Protein AF-A0A0C3BI08-F1 (afdb_monomer)

Organism: Piloderma croceum (strain F 1598) (NCBI:txid765440)

Secondary structure (DSSP, 8-state):
-----------------PPPPPS--HHHHHHHHHTHHHHHHHHHTT-HHHHHHHHHHHHHHHS-TTS-TTSPPPHHHHHTT------TTSS-HHHHHHHHHHHHHHHHHHHHHHHTTHHHHS--S-TTHHHHHHHH--SSSSPPPPPHHHHHHH-HHHHHHHHHHHHHHHHHHT--TTTHHHHHHHHHHHHHHHS-HHHHHHHHHHHHHHHHHHHHHHHHHHS-PPP-SHHHHHHHHHTHHHHHHHHHHHHHHHHS----EE-----SSTTPPPPEE-

pLDDT: mean 76.49, std 15.48, range [31.14, 93.25]

Radius of gyration: 32.69 Å; Cα contacts (8 Å, |Δi|>4): 158; chains: 1; bounding box: 72×68×77 Å

Mean predicted aligned error: 18.41 Å

Structure (mmCIF, N/CA/C/O backbone):
data_AF-A0A0C3BI08-F1
#
_entry.id   AF-A0A0C3BI08-F1
#
loop_
_atom_site.group_PDB
_atom_site.id
_atom_site.type_symbol
_atom_site.label_atom_id
_atom_site.label_alt_id
_atom_site.label_comp_id
_atom_site.label_asym_id
_atom_site.label_entity_id
_atom_site.label_seq_id
_atom_site.pdbx_PDB_ins_code
_atom_site.Cartn_x
_atom_site.Cartn_y
_atom_site.Cartn_z
_atom_site.occupancy
_atom_site.B_iso_or_equiv
_atom_site.auth_seq_id
_atom_site.auth_comp_id
_atom_site.auth_asym_id
_atom_site.auth_atom_id
_atom_site.pdbx_PDB_model_num
ATOM 1 N N . MET A 1 1 ? -22.922 11.965 -3.230 1.00 35.66 1 MET A N 1
ATOM 2 C CA . MET A 1 1 ? -23.709 11.789 -4.469 1.00 35.66 1 MET A CA 1
ATOM 3 C C . MET A 1 1 ? -22.848 12.179 -5.663 1.00 35.66 1 MET A C 1
ATOM 5 O O . MET A 1 1 ? -22.555 13.354 -5.835 1.00 35.66 1 MET A O 1
ATOM 9 N N . ALA A 1 2 ? -22.360 11.200 -6.425 1.00 34.47 2 ALA A N 1
ATOM 10 C CA . ALA A 1 2 ? -21.495 11.430 -7.581 1.00 34.47 2 ALA A CA 1
ATOM 11 C C . ALA A 1 2 ? -22.346 11.472 -8.859 1.00 34.47 2 ALA A C 1
ATOM 13 O O . ALA A 1 2 ? -23.043 10.507 -9.171 1.00 34.47 2 ALA A O 1
ATOM 14 N N . LYS A 1 3 ? -22.303 12.592 -9.592 1.00 32.75 3 LYS A N 1
ATOM 15 C CA . LYS A 1 3 ? -22.974 12.745 -10.891 1.00 32.75 3 LYS A CA 1
ATOM 16 C C . LYS A 1 3 ? -22.292 11.846 -11.925 1.00 32.75 3 LYS A C 1
ATOM 18 O O . LYS A 1 3 ? -21.269 12.202 -12.504 1.00 32.75 3 LYS A O 1
ATOM 23 N N . LYS A 1 4 ? -22.879 10.674 -12.158 1.00 31.14 4 LYS A N 1
ATOM 24 C CA . LYS A 1 4 ? -22.556 9.781 -13.273 1.00 31.14 4 LYS A CA 1
ATOM 25 C C . LYS A 1 4 ? -23.079 10.440 -14.555 1.00 31.14 4 LYS A C 1
ATOM 27 O O . LYS A 1 4 ? -24.282 10.448 -14.794 1.00 31.14 4 LYS A O 1
ATOM 32 N N . LYS A 1 5 ? -22.197 11.044 -15.358 1.00 34.28 5 LYS A N 1
ATOM 33 C CA . LYS A 1 5 ? -22.549 11.489 -16.716 1.00 34.28 5 LYS A CA 1
ATOM 34 C C . LYS A 1 5 ? -22.817 10.241 -17.560 1.00 34.28 5 LYS A C 1
ATOM 36 O O . LYS A 1 5 ? -21.886 9.536 -17.938 1.00 34.28 5 LYS A O 1
ATOM 41 N N . MET A 1 6 ? -24.094 9.956 -17.799 1.00 33.94 6 MET A N 1
ATOM 42 C CA . MET A 1 6 ? -24.533 9.017 -18.826 1.00 33.94 6 MET A CA 1
ATOM 43 C C . MET A 1 6 ? -24.112 9.571 -20.188 1.00 33.94 6 MET A C 1
ATOM 45 O O . MET A 1 6 ? -24.516 10.668 -20.568 1.00 33.94 6 MET A O 1
ATOM 49 N N . ALA A 1 7 ? -23.268 8.831 -20.901 1.00 33.44 7 ALA A N 1
ATOM 50 C CA . ALA A 1 7 ? -23.013 9.085 -22.308 1.00 33.44 7 ALA A CA 1
ATOM 51 C C . ALA A 1 7 ? -24.234 8.595 -23.095 1.00 33.44 7 ALA A C 1
ATOM 53 O O . ALA A 1 7 ? -24.500 7.395 -23.148 1.00 33.44 7 ALA A O 1
ATOM 54 N N . GLN A 1 8 ? -24.993 9.535 -23.656 1.00 35.69 8 GLN A N 1
ATOM 55 C CA . GLN A 1 8 ? -26.008 9.245 -24.661 1.00 35.69 8 GLN A CA 1
ATOM 56 C C . GLN A 1 8 ? -25.317 8.699 -25.913 1.00 35.69 8 GLN A C 1
ATOM 58 O O . GLN A 1 8 ? -24.425 9.334 -26.476 1.00 35.69 8 GLN A O 1
ATOM 63 N N . ALA A 1 9 ? -25.729 7.503 -26.325 1.00 40.88 9 ALA A N 1
ATOM 64 C CA . ALA A 1 9 ? -25.399 6.938 -27.619 1.00 40.88 9 ALA A CA 1
ATOM 65 C C . ALA A 1 9 ? -26.220 7.675 -28.686 1.00 40.88 9 ALA A C 1
ATOM 67 O O . ALA A 1 9 ? -27.399 7.392 -28.870 1.00 40.88 9 ALA A O 1
ATOM 68 N N . ALA A 1 10 ? -25.598 8.642 -29.357 1.00 35.09 10 ALA A N 1
ATOM 69 C CA . ALA A 1 10 ? -26.116 9.195 -30.598 1.00 35.09 10 ALA A CA 1
ATOM 70 C C . ALA A 1 10 ? -25.492 8.408 -31.754 1.00 35.09 10 ALA A C 1
ATOM 72 O O . ALA A 1 10 ? -24.285 8.483 -31.994 1.00 35.09 10 ALA A O 1
ATOM 73 N N . GLY A 1 11 ? -26.318 7.601 -32.418 1.00 44.03 11 GLY A N 1
ATOM 74 C CA . GLY A 1 11 ? -26.020 7.111 -33.752 1.00 44.03 11 GLY A CA 1
ATOM 75 C C . GLY A 1 11 ? -26.153 8.271 -34.723 1.00 44.03 11 GLY A C 1
ATOM 76 O O . GLY A 1 11 ? -27.248 8.785 -34.908 1.00 44.03 11 GLY A O 1
ATOM 77 N N . ASP A 1 12 ? -25.037 8.682 -35.307 1.00 39.16 12 ASP A N 1
ATOM 78 C CA . ASP A 1 12 ? -25.034 9.401 -36.571 1.00 39.16 12 ASP A CA 1
ATOM 79 C C . ASP A 1 12 ? -23.673 9.191 -37.240 1.00 39.16 12 ASP A C 1
ATOM 81 O O . ASP A 1 12 ? -22.647 9.140 -36.554 1.00 39.16 12 ASP A O 1
ATOM 85 N N . GLY A 1 13 ? -23.671 9.002 -38.559 1.00 51.50 13 GLY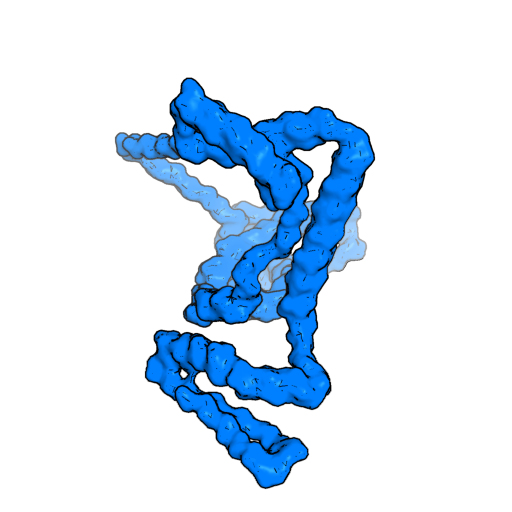 A N 1
ATOM 86 C CA . GLY A 1 13 ? -22.555 8.542 -39.398 1.00 51.50 13 GLY A CA 1
ATOM 87 C C . GLY A 1 13 ? -21.374 9.510 -39.528 1.00 51.50 13 GLY A C 1
ATOM 88 O O . GLY A 1 13 ? -20.824 9.679 -40.612 1.00 51.50 13 GLY A O 1
ATOM 89 N N . THR A 1 14 ? -20.956 10.144 -38.437 1.00 38.16 14 THR A N 1
ATOM 90 C CA . THR A 1 14 ? -19.745 10.959 -38.381 1.00 38.16 14 THR A CA 1
ATOM 91 C C . THR A 1 14 ? -18.537 10.063 -38.088 1.00 38.16 14 THR A C 1
ATOM 93 O O . THR A 1 14 ? -18.587 9.238 -37.167 1.00 38.16 14 THR A O 1
ATOM 96 N N . PRO A 1 15 ? -17.430 10.170 -38.851 1.00 44.75 15 PRO A N 1
ATOM 97 C CA . PRO A 1 15 ? -16.234 9.395 -38.562 1.00 44.75 15 PRO A CA 1
ATOM 98 C C . PRO A 1 15 ? -15.769 9.728 -37.143 1.00 44.75 15 PRO A C 1
ATOM 100 O O . PRO A 1 15 ? -15.528 10.892 -36.810 1.00 44.75 15 PRO A O 1
ATOM 103 N N . LYS A 1 16 ? -15.676 8.693 -36.295 1.00 47.94 16 LYS A N 1
ATOM 104 C CA . LYS A 1 16 ? -15.118 8.789 -34.941 1.00 47.94 16 LYS A CA 1
ATOM 105 C C . LYS A 1 16 ? -13.841 9.619 -35.019 1.00 47.94 16 LYS A C 1
ATOM 107 O O . LYS A 1 16 ? -12.936 9.260 -35.772 1.00 47.94 16 LYS A O 1
ATOM 112 N N . ARG A 1 17 ? -13.775 10.713 -34.246 1.00 48.12 17 ARG A N 1
ATOM 113 C CA . ARG A 1 17 ? -12.551 11.515 -34.110 1.00 48.12 17 ARG A CA 1
ATOM 114 C C . ARG A 1 17 ? -11.379 10.547 -33.916 1.00 48.12 17 ARG A C 1
ATOM 116 O O . ARG A 1 17 ? -11.472 9.716 -33.005 1.00 48.12 17 ARG A O 1
ATOM 123 N N . PRO A 1 18 ? -10.331 10.601 -34.759 1.00 45.38 18 PRO A N 1
ATOM 124 C CA . PRO A 1 18 ? -9.171 9.748 -34.579 1.00 45.38 18 PRO A CA 1
ATOM 125 C C . PRO A 1 18 ? -8.693 9.908 -33.140 1.00 45.38 18 PRO A C 1
ATOM 127 O O . PRO A 1 18 ? -8.614 11.032 -32.636 1.00 45.38 18 PRO A O 1
ATOM 130 N N . GLY A 1 19 ? -8.441 8.788 -32.461 1.00 46.50 19 GLY A N 1
ATOM 131 C CA . GLY A 1 19 ? -7.841 8.828 -31.133 1.00 46.50 19 GLY A CA 1
ATOM 132 C C . GLY A 1 19 ? -6.563 9.681 -31.149 1.00 46.50 19 GLY A C 1
ATOM 133 O O . GLY A 1 19 ? -5.983 9.884 -32.221 1.00 46.50 19 GLY A O 1
ATOM 134 N N . PRO A 1 20 ? -6.122 10.199 -29.991 1.00 52.47 20 PRO A N 1
ATOM 135 C CA . PRO A 1 20 ? -4.930 11.033 -29.929 1.00 52.47 20 PRO A CA 1
ATOM 136 C C . PRO A 1 20 ? -3.771 10.329 -30.640 1.00 52.47 20 PRO A C 1
ATOM 138 O O . PRO A 1 20 ? -3.434 9.191 -30.299 1.00 52.47 20 PRO A O 1
ATOM 141 N N . ARG A 1 21 ? -3.200 10.985 -31.658 1.00 59.94 21 ARG A N 1
ATOM 142 C CA . ARG A 1 21 ? -1.998 10.493 -32.338 1.00 59.94 21 ARG A CA 1
ATOM 143 C C . ARG A 1 21 ? -0.899 10.383 -31.280 1.00 59.94 21 ARG A C 1
ATOM 145 O O . ARG A 1 21 ? -0.721 11.297 -30.478 1.00 59.94 21 ARG A O 1
ATOM 152 N N . GLY A 1 22 ? -0.247 9.225 -31.197 1.00 67.69 22 GLY A N 1
ATOM 153 C CA . GLY A 1 22 ? 0.820 9.013 -30.220 1.00 67.69 22 GLY A CA 1
ATOM 154 C C . GLY A 1 22 ? 1.990 9.956 -30.494 1.00 67.69 22 GLY A C 1
ATOM 155 O O . GLY A 1 22 ? 2.233 10.307 -31.631 1.00 67.69 22 GLY A O 1
ATOM 156 N N . ASN A 1 23 ? 2.753 10.353 -29.477 1.00 77.19 23 ASN A N 1
ATOM 157 C CA . ASN A 1 23 ? 3.855 11.313 -29.667 1.00 77.19 23 ASN A CA 1
ATOM 158 C C . ASN A 1 23 ? 5.047 10.766 -30.484 1.00 77.19 23 ASN A C 1
ATOM 160 O O . ASN A 1 23 ? 5.964 11.515 -30.802 1.00 77.19 23 ASN A O 1
ATOM 164 N N . PHE A 1 24 ? 5.077 9.461 -30.767 1.00 83.50 24 PHE A N 1
ATOM 165 C CA . PHE A 1 24 ? 6.180 8.789 -31.452 1.00 83.50 24 PHE A CA 1
ATOM 166 C C . PHE A 1 24 ? 5.650 8.006 -32.650 1.00 83.50 24 PHE A C 1
ATOM 168 O O . PHE A 1 24 ? 4.710 7.220 -32.511 1.00 83.50 24 PHE A O 1
ATOM 175 N N . HIS A 1 25 ? 6.301 8.189 -33.796 1.00 81.56 25 HIS A N 1
ATOM 176 C CA . HIS A 1 25 ? 5.962 7.569 -35.076 1.00 81.56 25 HIS A CA 1
ATOM 177 C C . HIS A 1 25 ? 7.230 7.036 -35.764 1.00 81.56 25 HIS A C 1
ATOM 179 O O . HIS A 1 25 ? 8.349 7.341 -35.337 1.00 81.56 25 HIS A O 1
ATOM 185 N N . GLY A 1 26 ? 7.056 6.232 -36.817 1.00 84.75 26 GLY A N 1
ATOM 186 C CA . GLY A 1 26 ? 8.144 5.785 -37.692 1.00 84.75 26 GLY A CA 1
ATOM 187 C C . GLY A 1 26 ? 9.295 5.093 -36.952 1.00 84.75 26 GLY A C 1
ATOM 188 O O . GLY A 1 26 ? 9.079 4.232 -36.096 1.00 84.75 26 GLY A O 1
ATOM 189 N N . LEU A 1 27 ? 10.530 5.486 -37.276 1.00 84.56 27 LEU A N 1
ATOM 190 C CA . LEU A 1 27 ? 11.754 4.919 -36.695 1.00 84.56 27 LEU A CA 1
ATOM 191 C C . LEU A 1 27 ? 11.842 5.114 -35.176 1.00 84.56 27 LEU A C 1
ATOM 193 O O . LEU A 1 27 ? 12.214 4.186 -34.459 1.00 84.56 27 LEU A O 1
ATOM 197 N N . ARG A 1 28 ? 11.396 6.266 -34.653 1.00 85.44 28 ARG A N 1
ATOM 198 C CA . ARG A 1 28 ? 11.374 6.514 -33.201 1.00 85.44 28 ARG A CA 1
ATOM 199 C C . ARG A 1 28 ? 10.517 5.483 -32.476 1.00 85.44 28 ARG A C 1
ATOM 201 O O . ARG A 1 28 ? 10.919 4.964 -31.440 1.00 85.44 28 ARG A O 1
ATOM 208 N N . LEU A 1 29 ? 9.349 5.161 -33.034 1.00 87.00 29 LEU A N 1
ATOM 209 C CA . LEU A 1 29 ? 8.464 4.150 -32.462 1.00 87.00 29 LEU A CA 1
ATOM 210 C C . LEU A 1 29 ? 9.097 2.753 -32.517 1.00 87.00 29 LEU A C 1
ATOM 212 O O . LEU A 1 29 ? 9.094 2.062 -31.501 1.00 87.00 29 LEU A O 1
ATOM 216 N N . LYS A 1 30 ? 9.706 2.377 -33.651 1.00 86.06 30 LYS A N 1
ATOM 217 C CA . LYS A 1 30 ? 10.402 1.086 -33.800 1.00 86.06 30 LYS A CA 1
ATOM 218 C C . LYS A 1 30 ? 11.533 0.907 -32.779 1.00 86.06 30 LYS A C 1
ATOM 220 O O . LYS A 1 30 ? 11.681 -0.178 -32.221 1.00 86.06 30 LYS A O 1
ATOM 225 N N . PHE A 1 31 ? 12.298 1.963 -32.483 1.00 88.50 31 PHE A N 1
ATOM 226 C CA . PHE A 1 31 ? 13.316 1.927 -31.424 1.00 88.50 31 PHE A CA 1
ATOM 227 C C . PHE A 1 31 ? 12.705 1.696 -30.041 1.00 88.50 31 PHE A C 1
ATOM 229 O O . PHE A 1 31 ? 13.178 0.854 -29.282 1.00 88.50 31 PHE A O 1
ATOM 236 N N . LEU A 1 32 ? 11.637 2.421 -29.704 1.00 89.38 32 LEU A N 1
ATOM 237 C CA . LEU A 1 32 ? 10.987 2.255 -28.405 1.00 89.38 32 LEU A CA 1
ATOM 238 C C . LEU A 1 32 ? 10.394 0.846 -28.245 1.00 89.38 32 LEU A C 1
ATOM 240 O O . LEU A 1 32 ? 10.490 0.255 -27.169 1.00 89.38 32 LEU A O 1
ATOM 244 N N . GLU A 1 33 ? 9.826 0.283 -29.314 1.00 87.62 33 GLU A N 1
ATOM 245 C CA . GLU A 1 33 ? 9.289 -1.080 -29.333 1.00 87.62 33 GLU A CA 1
ATOM 246 C C . GLU A 1 33 ? 10.375 -2.148 -29.176 1.00 87.62 33 GLU A C 1
ATOM 248 O O . GLU A 1 33 ? 10.194 -3.073 -28.382 1.00 87.62 33 GLU A O 1
ATOM 253 N N . SER A 1 34 ? 11.531 -1.998 -29.831 1.00 88.25 34 SER A N 1
ATOM 254 C CA . SER A 1 34 ? 12.641 -2.957 -29.705 1.00 88.25 34 SER A CA 1
ATOM 255 C C . SER A 1 34 ? 13.232 -3.015 -28.291 1.00 88.25 34 SER A C 1
ATOM 257 O O . SER A 1 34 ? 13.798 -4.030 -27.887 1.00 88.25 34 SER A O 1
ATOM 259 N N . LYS A 1 35 ? 13.056 -1.951 -27.501 1.00 90.56 35 LYS A N 1
ATOM 260 C CA . LYS A 1 35 ? 13.549 -1.836 -26.121 1.00 90.56 35 LYS A CA 1
ATOM 261 C C . LYS A 1 35 ? 12.500 -2.221 -25.069 1.00 90.56 35 LYS A C 1
ATOM 263 O O . LYS A 1 35 ? 12.784 -2.176 -23.873 1.00 90.56 35 LYS A O 1
ATOM 268 N N . LEU A 1 36 ? 11.301 -2.649 -25.479 1.00 87.56 36 LEU A N 1
ATOM 269 C CA . LEU A 1 36 ? 10.270 -3.144 -24.557 1.00 87.56 36 LEU A CA 1
ATOM 270 C C . LEU A 1 36 ? 10.691 -4.384 -23.746 1.00 87.56 36 LEU A C 1
ATOM 272 O O . LEU A 1 36 ? 10.424 -4.383 -22.543 1.00 87.56 36 LEU A O 1
ATOM 276 N N . PRO A 1 37 ? 11.349 -5.414 -24.319 1.00 86.19 37 PRO A N 1
ATOM 277 C CA . PRO A 1 37 ? 11.749 -6.595 -23.550 1.00 86.19 37 PRO A CA 1
ATOM 278 C C . PRO A 1 37 ? 12.682 -6.237 -22.388 1.00 86.19 37 PRO A C 1
ATOM 280 O O . PRO A 1 37 ? 12.411 -6.572 -21.236 1.00 86.19 37 PRO A O 1
ATOM 283 N N . THR A 1 38 ? 13.713 -5.431 -22.663 1.00 88.38 38 THR A N 1
ATOM 284 C CA . THR A 1 38 ? 14.671 -5.001 -21.637 1.00 88.38 38 THR A CA 1
ATOM 285 C C . THR A 1 38 ? 14.011 -4.120 -20.577 1.00 88.38 38 THR A C 1
ATOM 287 O O . THR A 1 38 ? 14.345 -4.224 -19.396 1.00 88.38 38 THR A O 1
ATOM 290 N N . PHE A 1 39 ? 13.024 -3.298 -20.951 1.00 87.44 39 PHE A N 1
ATOM 291 C CA . PHE A 1 39 ? 12.212 -2.559 -19.987 1.00 87.44 39 PHE A CA 1
ATOM 292 C C . PHE A 1 39 ? 11.457 -3.495 -19.032 1.00 87.44 39 PHE A C 1
ATOM 294 O O . PHE A 1 39 ? 11.508 -3.285 -17.817 1.00 87.44 39 PHE A O 1
ATOM 301 N N . PHE A 1 40 ? 10.786 -4.534 -19.540 1.00 85.69 40 PHE A N 1
ATOM 302 C CA . PHE A 1 40 ? 10.037 -5.477 -18.700 1.00 85.69 40 PHE A CA 1
ATOM 303 C C . PHE A 1 40 ? 10.939 -6.259 -17.739 1.00 85.69 40 PHE A C 1
ATOM 305 O O . PHE A 1 40 ? 10.577 -6.417 -16.567 1.00 85.69 40 PHE A O 1
ATOM 312 N N . ASP A 1 41 ? 12.145 -6.634 -18.164 1.00 84.94 41 ASP A N 1
ATOM 313 C CA . ASP A 1 41 ? 13.138 -7.264 -17.287 1.00 84.94 41 ASP A CA 1
ATOM 314 C C . ASP A 1 41 ? 13.536 -6.336 -16.131 1.00 84.94 41 ASP A C 1
ATOM 316 O O . ASP A 1 41 ? 13.560 -6.731 -14.961 1.00 84.94 41 ASP A O 1
ATOM 320 N N . LYS A 1 42 ? 13.795 -5.052 -16.424 1.00 86.88 42 LYS A N 1
ATOM 321 C CA . LYS A 1 42 ? 14.163 -4.063 -15.395 1.00 86.88 42 LYS A CA 1
ATOM 322 C C . LYS A 1 42 ? 12.996 -3.697 -14.483 1.00 86.88 42 LYS A C 1
ATOM 324 O O . LYS A 1 42 ? 13.228 -3.411 -13.305 1.00 86.88 42 LYS A O 1
ATOM 329 N N . VAL A 1 43 ? 11.762 -3.719 -14.989 1.00 85.69 43 VAL A N 1
ATOM 330 C CA . VAL A 1 43 ? 10.546 -3.578 -14.175 1.00 85.69 43 VAL A CA 1
ATOM 331 C C . VAL A 1 43 ? 10.432 -4.737 -13.190 1.00 85.69 43 VAL A C 1
ATOM 333 O O . VAL A 1 43 ? 10.237 -4.488 -11.998 1.00 85.69 43 VAL A O 1
ATOM 336 N N . SER A 1 44 ? 10.602 -5.970 -13.666 1.00 78.88 44 SER A N 1
ATOM 337 C CA . SER A 1 44 ? 10.544 -7.180 -12.838 1.00 78.88 44 SER A CA 1
ATOM 338 C C . SER A 1 44 ? 11.629 -7.167 -11.758 1.00 78.88 44 SER A C 1
ATOM 340 O O . SER A 1 44 ? 11.350 -7.433 -10.592 1.00 78.88 44 SER A O 1
ATOM 342 N N . ALA A 1 45 ? 12.838 -6.717 -12.104 1.00 82.00 45 ALA A N 1
ATOM 343 C CA . ALA A 1 45 ? 13.953 -6.565 -11.171 1.00 82.00 45 ALA A CA 1
ATOM 344 C C . ALA A 1 45 ? 13.881 -5.315 -10.265 1.00 82.00 45 ALA A C 1
ATOM 346 O O . ALA A 1 45 ? 14.813 -5.076 -9.500 1.00 82.00 45 ALA A O 1
ATOM 347 N N . ARG A 1 46 ? 12.834 -4.477 -10.365 1.00 83.00 46 ARG A N 1
ATOM 348 C CA . ARG A 1 46 ? 12.701 -3.179 -9.660 1.00 83.00 46 ARG A CA 1
ATOM 349 C C . ARG A 1 46 ? 13.896 -2.222 -9.857 1.00 83.00 46 ARG A C 1
ATOM 351 O O . ARG A 1 46 ? 14.162 -1.357 -9.027 1.00 83.00 46 ARG A O 1
ATOM 358 N N . LYS A 1 47 ? 14.596 -2.328 -10.991 1.00 88.88 47 LYS A N 1
ATOM 359 C CA . LYS A 1 47 ? 15.828 -1.581 -11.325 1.00 88.88 47 LYS A CA 1
ATOM 360 C C . LYS A 1 47 ? 15.629 -0.564 -12.455 1.00 88.88 47 LYS A C 1
ATOM 362 O O . LYS A 1 47 ? 16.574 -0.200 -13.146 1.00 88.88 47 LYS A O 1
ATOM 367 N N . THR A 1 48 ? 14.406 -0.067 -12.645 1.00 87.00 48 THR A N 1
ATOM 368 C CA . THR A 1 48 ? 14.088 0.890 -13.722 1.00 87.00 48 THR A CA 1
ATOM 369 C C . THR A 1 48 ? 14.820 2.227 -13.590 1.00 87.00 48 THR A C 1
ATOM 371 O O . THR A 1 48 ? 15.064 2.873 -14.598 1.00 87.00 48 THR A O 1
ATOM 374 N N . HIS A 1 49 ? 15.181 2.654 -12.373 1.00 87.81 49 HIS A N 1
ATOM 375 C CA . HIS A 1 49 ? 15.857 3.939 -12.148 1.00 87.81 49 HIS A CA 1
ATOM 376 C C . HIS A 1 49 ? 17.225 4.020 -12.846 1.00 87.81 49 HIS A C 1
ATOM 378 O O . HIS A 1 49 ? 17.494 5.018 -13.502 1.00 87.81 49 HIS A O 1
ATOM 384 N N . ASN A 1 50 ? 18.020 2.945 -12.802 1.00 88.81 50 ASN A N 1
ATOM 385 C CA . ASN A 1 50 ? 19.323 2.861 -13.478 1.00 88.81 50 ASN A CA 1
ATOM 386 C C . ASN A 1 50 ? 19.210 2.666 -14.991 1.00 88.81 50 ASN A C 1
ATOM 388 O O . ASN A 1 50 ? 20.177 2.861 -15.717 1.00 88.81 50 ASN A O 1
ATOM 392 N N . TRP A 1 51 ? 18.039 2.257 -15.474 1.00 91.25 51 TRP A N 1
ATOM 393 C CA . TRP A 1 51 ? 17.818 1.999 -16.891 1.00 91.25 51 TRP A CA 1
ATOM 394 C C . TRP A 1 51 ? 17.467 3.271 -17.670 1.00 91.25 51 TRP A C 1
ATOM 396 O O . TRP A 1 51 ? 17.866 3.399 -18.824 1.00 91.25 51 TRP A O 1
ATOM 406 N N . TRP A 1 52 ? 16.782 4.237 -17.040 1.00 91.06 52 TRP A N 1
ATOM 407 C CA . TRP A 1 52 ? 16.379 5.483 -17.706 1.00 91.06 52 TRP A CA 1
ATOM 408 C C . TRP A 1 52 ? 17.546 6.279 -18.313 1.00 91.06 52 TRP A C 1
ATOM 410 O O . TRP A 1 52 ? 17.415 6.692 -19.462 1.00 91.06 52 TRP A O 1
ATOM 420 N N . PRO A 1 53 ? 18.687 6.482 -17.624 1.00 89.94 53 PRO A N 1
ATOM 421 C CA . PRO A 1 53 ? 19.825 7.178 -18.224 1.00 89.94 53 PRO A CA 1
ATOM 422 C C . PRO A 1 53 ? 20.379 6.454 -19.458 1.00 89.94 53 PRO A C 1
ATOM 424 O O . PRO A 1 53 ? 20.683 7.103 -20.454 1.00 89.94 53 PRO A O 1
ATOM 427 N N . VAL A 1 54 ? 20.439 5.117 -19.421 1.00 89.62 54 VAL A N 1
ATOM 428 C CA . VAL A 1 54 ? 20.965 4.288 -20.518 1.00 89.62 54 VAL A CA 1
ATOM 429 C C . VAL A 1 54 ? 20.087 4.404 -21.761 1.00 89.62 54 VAL A C 1
ATOM 431 O O . VAL A 1 54 ? 20.590 4.688 -22.842 1.00 89.62 54 VAL A O 1
ATOM 434 N N . ILE A 1 55 ? 18.767 4.252 -21.614 1.00 91.44 55 ILE A N 1
ATOM 435 C CA . ILE A 1 55 ? 17.859 4.338 -22.765 1.00 91.44 55 ILE A CA 1
ATOM 436 C C . ILE A 1 55 ? 17.786 5.755 -23.341 1.00 91.44 55 ILE A C 1
ATOM 438 O O . ILE A 1 55 ? 17.662 5.902 -24.552 1.00 91.44 55 ILE A O 1
ATOM 442 N N . HIS A 1 56 ? 17.888 6.802 -22.512 1.00 89.62 56 HIS A N 1
ATOM 443 C CA . HIS A 1 56 ? 17.959 8.172 -23.022 1.00 89.62 56 HIS A CA 1
ATOM 444 C C . HIS A 1 56 ? 19.250 8.399 -23.814 1.00 89.62 56 HIS A C 1
ATOM 446 O O . HIS A 1 56 ? 19.186 8.967 -24.898 1.00 89.62 56 HIS A O 1
ATOM 452 N N . ALA A 1 57 ? 20.398 7.921 -23.325 1.00 87.06 57 ALA A N 1
ATOM 453 C CA . ALA A 1 57 ? 21.660 8.022 -24.057 1.00 87.06 57 ALA A CA 1
ATOM 454 C C . ALA A 1 57 ? 21.592 7.297 -25.414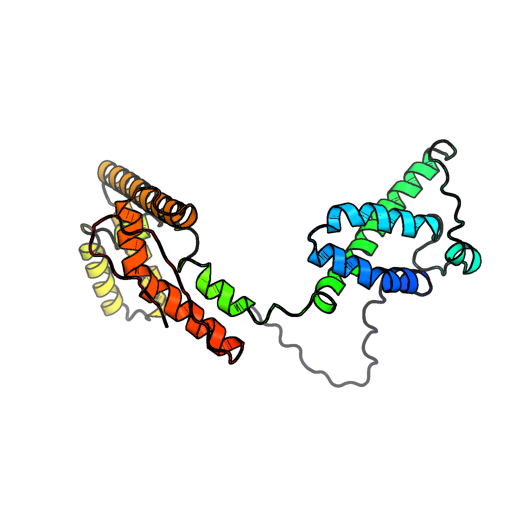 1.00 87.06 57 ALA A C 1
ATOM 456 O O . ALA A 1 57 ? 21.933 7.884 -26.436 1.00 87.06 57 ALA A O 1
ATOM 457 N N . GLU A 1 58 ? 21.067 6.067 -25.445 1.00 87.12 58 GLU A N 1
ATOM 458 C CA . GLU A 1 58 ? 20.871 5.311 -26.692 1.00 87.12 58 GLU A CA 1
ATOM 459 C C . GLU A 1 58 ? 19.847 5.952 -27.642 1.00 87.12 58 GLU A C 1
ATOM 461 O O . GLU A 1 58 ? 19.951 5.815 -28.860 1.00 87.12 58 GLU A O 1
ATOM 466 N N . TYR A 1 59 ? 18.827 6.621 -27.101 1.00 87.56 59 TYR A N 1
ATOM 467 C CA . TYR A 1 59 ? 17.836 7.339 -27.898 1.00 87.56 59 TYR A CA 1
ATOM 468 C C . TYR A 1 59 ? 18.474 8.550 -28.589 1.00 87.56 59 TYR A C 1
ATOM 470 O O . TYR A 1 59 ? 18.297 8.741 -29.791 1.00 87.56 59 TYR A O 1
ATOM 478 N N . TRP A 1 60 ? 19.250 9.344 -27.846 1.00 87.25 60 TRP A N 1
ATOM 479 C CA . TRP A 1 60 ? 19.889 10.558 -28.361 1.00 87.25 60 TRP A CA 1
ATOM 480 C C . TRP A 1 60 ? 21.129 10.290 -29.226 1.00 87.25 60 TRP A C 1
ATOM 482 O O . TRP A 1 60 ? 21.481 11.152 -30.022 1.00 87.25 60 TRP A O 1
ATOM 492 N N . SER A 1 61 ? 21.751 9.106 -29.151 1.00 83.44 61 SER A N 1
ATOM 493 C CA . SER A 1 61 ? 22.813 8.712 -30.095 1.00 83.44 61 SER A CA 1
ATOM 494 C C . SER A 1 61 ? 22.285 8.346 -31.489 1.00 83.44 61 SER A C 1
ATOM 496 O O . SER A 1 61 ? 23.029 8.352 -32.464 1.00 83.44 61 SER A O 1
ATOM 498 N N . ARG A 1 62 ? 20.990 8.029 -31.603 1.00 81.75 62 ARG A N 1
ATOM 499 C CA . ARG A 1 62 ? 20.331 7.667 -32.873 1.00 81.75 62 ARG A CA 1
ATOM 500 C C . ARG A 1 62 ? 19.463 8.780 -33.443 1.00 81.75 62 ARG A C 1
ATOM 502 O O . ARG A 1 62 ? 19.121 8.757 -34.620 1.00 81.75 62 ARG A O 1
ATOM 509 N N . ILE A 1 63 ? 19.033 9.716 -32.602 1.00 83.12 63 ILE A N 1
ATOM 510 C CA . ILE A 1 63 ? 18.083 10.766 -32.963 1.00 83.12 63 ILE A CA 1
ATOM 511 C C . ILE A 1 63 ? 18.656 12.095 -32.491 1.00 83.12 63 ILE A C 1
ATOM 513 O O . ILE A 1 63 ? 18.773 12.325 -31.291 1.00 83.12 63 ILE A O 1
ATOM 517 N N . SER A 1 64 ? 18.963 12.992 -33.428 1.00 81.19 64 SER A N 1
ATOM 518 C CA . SER A 1 64 ? 19.435 14.332 -33.080 1.00 81.19 64 SER A CA 1
ATOM 519 C C . SER A 1 64 ? 18.351 15.137 -32.362 1.00 81.19 64 SER A C 1
ATOM 521 O O . SER A 1 64 ? 17.184 15.147 -32.761 1.00 81.19 64 SER A O 1
ATOM 523 N N . TRP A 1 65 ? 18.760 15.856 -31.314 1.00 80.81 65 TRP A N 1
ATOM 524 C CA . TRP A 1 65 ? 17.908 16.766 -30.548 1.00 80.81 65 TRP A CA 1
ATOM 525 C C . TRP A 1 65 ? 17.388 17.943 -31.382 1.00 80.81 65 TRP A C 1
ATOM 527 O O . TRP A 1 65 ? 16.368 18.534 -31.032 1.00 80.81 65 TRP A O 1
ATOM 537 N N . ARG A 1 66 ? 18.042 18.244 -32.511 1.00 79.38 66 ARG A N 1
ATOM 538 C CA . ARG A 1 66 ? 17.616 19.282 -33.456 1.00 79.38 66 ARG A CA 1
ATOM 539 C C . ARG A 1 66 ? 16.431 18.845 -34.327 1.00 79.38 66 ARG A C 1
ATOM 541 O O . ARG A 1 66 ? 15.801 19.696 -34.945 1.00 79.38 66 ARG A O 1
ATOM 548 N N . VAL A 1 67 ? 16.101 17.547 -34.376 1.00 80.38 67 VAL A N 1
ATOM 549 C CA . VAL A 1 67 ? 14.994 17.025 -35.197 1.00 80.38 67 VAL A CA 1
ATOM 550 C C . VAL A 1 67 ? 13.691 16.995 -34.383 1.00 80.38 67 VAL A C 1
ATOM 552 O O . VAL A 1 67 ? 13.598 16.230 -33.415 1.00 80.38 67 VAL A O 1
ATOM 555 N N . PRO A 1 68 ? 12.645 17.747 -34.783 1.00 78.94 68 PRO A N 1
ATOM 556 C CA . PRO A 1 68 ? 11.349 17.740 -34.105 1.00 78.94 68 PRO A CA 1
ATOM 557 C C . PRO A 1 68 ? 10.682 16.357 -34.081 1.00 78.94 68 PRO A C 1
ATOM 559 O O . PRO A 1 68 ? 10.892 15.528 -34.971 1.00 78.94 68 PRO A O 1
ATOM 562 N N . LEU A 1 69 ? 9.822 16.115 -33.083 1.00 75.25 69 LEU A N 1
ATOM 563 C CA . LEU A 1 69 ? 9.100 14.841 -32.915 1.00 75.25 69 LEU A CA 1
ATOM 564 C C . LEU A 1 69 ? 8.165 14.500 -34.089 1.00 75.25 69 LEU A C 1
ATOM 566 O O . LEU A 1 69 ? 7.954 13.318 -34.364 1.00 75.25 69 LEU A O 1
ATOM 570 N N . ASP A 1 70 ? 7.647 15.518 -34.779 1.00 72.25 70 ASP A N 1
ATOM 571 C CA . ASP A 1 70 ? 6.709 15.373 -35.899 1.00 72.25 70 ASP A CA 1
ATOM 572 C C . ASP A 1 70 ? 7.398 15.080 -37.241 1.00 72.25 70 ASP A C 1
ATOM 574 O O . ASP A 1 70 ? 6.736 14.676 -38.195 1.00 72.25 70 ASP A O 1
ATOM 578 N N . GLN A 1 71 ? 8.721 15.254 -37.321 1.00 76.25 71 GLN A N 1
ATOM 579 C CA . GLN A 1 71 ? 9.502 15.008 -38.533 1.00 76.25 71 GLN A CA 1
ATOM 580 C C . GLN A 1 71 ? 10.158 13.627 -38.482 1.00 76.25 71 GLN A C 1
ATOM 582 O O . GLN A 1 71 ? 10.686 13.237 -37.440 1.00 76.25 71 GLN A O 1
ATOM 587 N N . GLU A 1 72 ? 10.139 12.878 -39.586 1.00 72.31 72 GLU A N 1
ATOM 588 C CA . GLU A 1 72 ? 10.825 11.584 -39.653 1.00 72.31 72 GLU A CA 1
ATOM 589 C C . GLU A 1 72 ? 12.348 11.738 -39.551 1.00 72.31 72 GLU A C 1
ATOM 591 O O . GLU A 1 72 ? 12.926 12.749 -39.948 1.00 72.31 72 GLU A O 1
ATOM 596 N N . VAL A 1 73 ? 12.984 10.729 -38.959 1.00 75.44 73 VAL A N 1
ATOM 597 C CA . VAL A 1 73 ? 14.438 10.673 -38.788 1.00 75.44 73 VAL A CA 1
ATOM 598 C C . VAL A 1 73 ? 15.034 10.025 -40.031 1.00 75.44 73 VAL A C 1
ATOM 600 O O . VAL A 1 73 ? 14.447 9.087 -40.568 1.00 75.44 73 VAL A O 1
ATOM 603 N N . ASP A 1 74 ? 16.194 10.507 -40.465 1.00 74.62 74 ASP A N 1
ATOM 604 C CA . ASP A 1 74 ? 16.966 9.864 -41.525 1.00 74.62 74 ASP A CA 1
ATOM 605 C C . ASP A 1 74 ? 17.325 8.425 -41.116 1.00 74.62 74 ASP A C 1
ATOM 607 O O . ASP A 1 74 ? 17.884 8.193 -40.040 1.00 74.62 74 ASP A O 1
ATOM 611 N N . SER A 1 75 ? 16.986 7.453 -41.967 1.00 71.38 75 SER A N 1
ATOM 612 C CA . SER A 1 75 ? 17.243 6.034 -41.716 1.00 71.38 75 SER A CA 1
ATOM 613 C C . SER A 1 75 ? 18.728 5.728 -41.559 1.00 71.38 75 SER A C 1
ATOM 615 O O . SER A 1 75 ? 19.090 4.910 -40.720 1.00 71.38 75 SER A O 1
ATOM 617 N N . THR A 1 76 ? 19.586 6.415 -42.315 1.00 69.69 76 THR A N 1
ATOM 618 C CA . THR A 1 76 ? 21.033 6.162 -42.305 1.00 69.69 76 THR A CA 1
ATOM 619 C C . THR A 1 76 ? 21.668 6.575 -40.977 1.00 69.69 76 THR A C 1
ATOM 621 O O . THR A 1 76 ? 22.376 5.790 -40.353 1.00 69.69 76 THR A O 1
ATOM 624 N N . MET A 1 77 ? 21.321 7.758 -40.461 1.00 65.38 77 MET A N 1
ATOM 625 C CA . MET A 1 77 ? 21.802 8.233 -39.155 1.00 65.38 77 MET A CA 1
ATOM 626 C C . MET A 1 77 ? 21.242 7.415 -37.981 1.00 65.38 77 MET A C 1
ATOM 628 O O . MET A 1 77 ? 21.891 7.259 -36.944 1.00 65.38 77 MET A O 1
ATOM 632 N N . PHE A 1 78 ? 20.022 6.898 -38.134 1.00 72.94 78 PHE A N 1
ATOM 633 C CA . PHE A 1 78 ? 19.331 6.138 -37.098 1.00 72.94 78 PHE A CA 1
ATOM 634 C C . PHE A 1 78 ? 19.874 4.709 -36.928 1.00 72.94 78 PHE A C 1
ATOM 636 O O . PHE A 1 78 ? 19.981 4.219 -35.792 1.00 72.94 78 PHE A O 1
ATOM 643 N N . ASP A 1 79 ? 20.205 4.042 -38.036 1.00 71.88 79 ASP A N 1
ATOM 644 C CA . ASP A 1 79 ? 20.717 2.670 -38.031 1.00 71.88 79 ASP A CA 1
ATOM 645 C C . ASP A 1 79 ? 22.159 2.613 -37.509 1.00 71.88 79 ASP A C 1
ATOM 647 O O . ASP A 1 79 ? 22.449 1.803 -36.621 1.00 71.88 79 ASP A O 1
ATOM 651 N N . ASP A 1 80 ? 23.008 3.551 -37.941 1.00 67.44 80 ASP A N 1
ATOM 652 C CA . ASP A 1 80 ? 24.424 3.615 -37.554 1.00 67.44 80 ASP A CA 1
ATOM 653 C C . ASP A 1 80 ? 24.663 4.221 -36.160 1.00 67.44 80 ASP A C 1
ATOM 655 O O . ASP A 1 80 ? 25.798 4.239 -35.685 1.00 67.44 80 ASP A O 1
ATOM 659 N N . ALA A 1 81 ? 23.613 4.720 -35.487 1.00 66.31 81 ALA A N 1
ATOM 660 C CA . ALA A 1 81 ? 23.722 5.468 -34.226 1.00 66.31 81 ALA A CA 1
ATOM 661 C C . ALA A 1 81 ? 24.830 6.539 -34.277 1.00 66.31 81 ALA A C 1
ATOM 663 O O . ALA A 1 81 ? 25.596 6.722 -33.329 1.00 66.31 81 ALA A O 1
ATOM 664 N N . SER A 1 82 ? 24.933 7.192 -35.434 1.00 60.94 82 SER A N 1
ATOM 665 C CA . SER A 1 82 ? 26.064 8.024 -35.834 1.00 60.94 82 SER A CA 1
ATOM 666 C C . SER A 1 82 ? 25.807 9.508 -35.625 1.00 60.94 82 SER A C 1
ATOM 668 O O . SER A 1 82 ? 26.602 10.330 -36.079 1.00 60.94 82 SER A O 1
ATOM 670 N N . VAL A 1 83 ? 24.722 9.871 -34.928 1.00 64.88 83 VAL A N 1
ATOM 671 C CA . VAL A 1 83 ? 24.499 11.258 -34.523 1.00 64.88 83 VAL A CA 1
ATOM 672 C C . VAL A 1 83 ? 25.666 11.648 -33.618 1.00 64.88 83 VAL A C 1
ATOM 674 O O . VAL A 1 83 ? 25.805 11.055 -32.542 1.00 64.88 83 VAL A O 1
ATOM 677 N N . PRO A 1 84 ? 26.512 12.615 -34.021 1.00 58.59 84 PRO A N 1
ATOM 678 C CA . PRO A 1 84 ? 27.611 13.044 -33.182 1.00 58.59 84 PRO A CA 1
ATOM 679 C C . PRO A 1 84 ? 27.044 13.486 -31.839 1.00 58.59 84 PRO A C 1
ATOM 681 O O . PRO A 1 84 ? 26.162 14.348 -31.775 1.00 58.59 84 PRO A O 1
ATOM 684 N N . ILE A 1 85 ? 27.526 12.872 -30.760 1.00 57.97 85 ILE A N 1
ATOM 685 C CA . ILE A 1 85 ? 27.292 13.398 -29.422 1.00 57.97 85 ILE A CA 1
ATOM 686 C C . ILE A 1 85 ? 28.130 14.671 -29.370 1.00 57.97 85 ILE A C 1
ATOM 688 O O . ILE A 1 85 ? 29.312 14.615 -29.049 1.00 57.97 85 ILE A O 1
ATOM 692 N N . GLU A 1 86 ? 27.539 15.795 -29.784 1.00 58.03 86 GLU A N 1
ATOM 693 C CA . GLU A 1 86 ? 28.145 17.115 -29.636 1.00 58.03 86 GLU A CA 1
ATOM 694 C C . GLU A 1 86 ? 28.552 17.241 -28.164 1.00 58.03 86 GLU A C 1
ATOM 696 O O . GLU A 1 86 ? 27.690 17.204 -27.270 1.00 58.03 86 GLU A O 1
ATOM 701 N N . ILE A 1 87 ? 29.867 17.280 -27.923 1.00 58.34 87 ILE A N 1
ATOM 702 C CA . 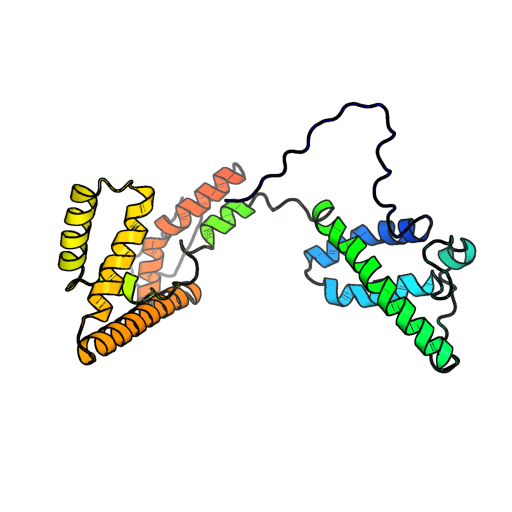ILE A 1 87 ? 30.434 17.468 -26.593 1.00 58.34 87 ILE A CA 1
ATOM 703 C C . ILE A 1 87 ? 29.948 18.844 -26.144 1.00 58.34 87 ILE A C 1
ATOM 705 O O . ILE A 1 87 ? 30.060 19.815 -26.889 1.00 58.34 87 ILE A O 1
ATOM 709 N N . ASP A 1 88 ? 29.371 18.931 -24.945 1.00 58.81 88 ASP A N 1
ATOM 710 C CA . ASP A 1 88 ? 28.761 20.171 -24.443 1.00 58.81 88 ASP A CA 1
ATOM 711 C C . ASP A 1 88 ? 29.760 21.347 -24.366 1.00 58.81 88 ASP A C 1
ATOM 713 O O . ASP A 1 88 ? 29.346 22.484 -24.165 1.00 58.81 88 ASP A O 1
ATOM 717 N N . GLU A 1 89 ? 31.061 21.102 -24.532 1.00 57.66 89 GLU A N 1
ATOM 718 C CA . GLU A 1 89 ? 32.117 22.117 -24.597 1.00 57.66 89 GLU A CA 1
ATOM 719 C C . GLU A 1 89 ? 32.162 22.867 -25.941 1.00 57.66 89 GLU A C 1
ATOM 721 O O . GLU A 1 89 ? 32.485 24.052 -25.944 1.00 57.66 89 GLU A O 1
ATOM 726 N N . ASP A 1 90 ? 31.748 22.237 -27.048 1.00 62.25 90 ASP A N 1
ATOM 727 C CA . ASP A 1 90 ? 31.815 22.810 -28.406 1.00 62.25 90 ASP A CA 1
ATOM 728 C C . ASP A 1 90 ? 30.534 23.561 -28.823 1.00 62.25 90 ASP A C 1
ATOM 730 O O . ASP A 1 90 ? 30.468 24.168 -29.894 1.00 62.25 90 ASP A O 1
ATOM 734 N N . LEU A 1 91 ? 29.490 23.519 -27.989 1.00 66.94 91 LEU A N 1
ATOM 735 C CA . LEU A 1 91 ? 28.200 24.154 -28.264 1.00 66.94 91 LEU A CA 1
ATOM 736 C C . LEU A 1 91 ? 28.160 25.600 -27.759 1.00 66.94 91 LEU A C 1
ATOM 738 O O . LEU A 1 91 ? 28.654 25.912 -26.677 1.00 66.94 91 LEU A O 1
ATOM 742 N N . SER A 1 92 ? 27.493 26.482 -28.509 1.00 78.69 92 SER A N 1
ATOM 743 C CA . SER A 1 92 ? 27.113 27.813 -28.014 1.00 78.69 92 SER A CA 1
ATOM 744 C C . SER A 1 92 ? 26.232 27.684 -26.765 1.00 78.69 92 SER A C 1
ATOM 746 O O . SER A 1 92 ? 25.448 26.740 -26.649 1.00 78.69 92 SER A O 1
ATOM 748 N N . GLU A 1 93 ? 26.303 28.642 -25.838 1.00 79.50 93 GLU A N 1
ATOM 749 C CA . GLU A 1 93 ? 25.439 28.668 -24.646 1.00 79.50 93 GLU A CA 1
ATOM 750 C C . GLU A 1 93 ? 23.941 28.644 -25.007 1.00 79.50 93 GLU A C 1
ATOM 752 O O . GLU A 1 93 ? 23.142 28.021 -24.306 1.00 79.50 93 GLU A O 1
ATOM 757 N N . GLU A 1 94 ? 23.564 29.239 -26.142 1.00 77.75 94 GLU A N 1
ATOM 758 C CA . GLU A 1 94 ? 22.196 29.188 -26.675 1.00 77.75 94 GLU A CA 1
ATOM 759 C C . GLU A 1 94 ? 21.801 27.766 -27.106 1.00 77.75 94 GLU A C 1
ATOM 761 O O . GLU A 1 94 ? 20.721 27.277 -26.766 1.00 77.75 94 GLU A O 1
ATOM 766 N N . ASP A 1 95 ? 22.705 27.054 -27.781 1.00 78.19 95 ASP A N 1
ATOM 767 C CA . ASP A 1 95 ? 22.490 25.673 -28.219 1.00 78.19 95 ASP A CA 1
ATOM 768 C C . ASP A 1 95 ? 22.441 24.700 -27.031 1.00 78.19 95 ASP A C 1
ATOM 770 O O . ASP A 1 95 ? 21.615 23.784 -27.013 1.00 78.19 95 ASP A O 1
ATOM 774 N N . LYS A 1 96 ? 23.261 24.920 -25.992 1.00 78.12 96 LYS A N 1
ATOM 775 C CA . LYS A 1 96 ? 23.196 24.141 -24.742 1.00 78.12 96 LYS A CA 1
ATOM 776 C C . LYS A 1 96 ? 21.836 24.300 -24.072 1.00 78.12 96 LYS A C 1
ATOM 778 O O . LYS A 1 96 ? 21.229 23.311 -23.651 1.00 78.12 96 LYS A O 1
ATOM 783 N N . GLN A 1 97 ? 21.320 25.527 -24.002 1.00 81.81 97 GLN A N 1
ATOM 784 C CA . GLN A 1 97 ? 19.994 25.787 -23.446 1.00 81.81 97 GLN A CA 1
ATOM 785 C C . GLN A 1 97 ? 18.912 25.072 -24.262 1.00 81.81 97 GLN A C 1
ATOM 787 O O . GLN A 1 97 ? 18.145 24.298 -23.684 1.00 81.81 97 GLN A O 1
ATOM 792 N N . MET A 1 98 ? 18.919 25.202 -25.592 1.00 81.00 98 MET A N 1
ATOM 793 C CA . MET A 1 98 ? 17.958 24.507 -26.458 1.00 81.00 98 MET A CA 1
ATOM 794 C C . MET A 1 98 ? 18.022 22.981 -26.309 1.00 81.00 98 MET A C 1
ATOM 796 O O . MET A 1 98 ? 16.986 22.334 -26.129 1.00 81.00 98 MET A O 1
ATOM 800 N N . LYS A 1 99 ? 19.225 22.395 -26.296 1.00 82.06 99 LYS A N 1
ATOM 801 C CA . LYS A 1 99 ? 19.437 20.956 -26.079 1.00 82.06 99 LYS A CA 1
ATOM 802 C C . LYS A 1 99 ? 18.827 20.502 -24.754 1.00 82.06 99 LYS A C 1
ATOM 804 O O . LYS A 1 99 ? 18.064 19.532 -24.719 1.00 82.06 99 LYS A O 1
ATOM 809 N N . THR A 1 100 ? 19.095 21.222 -23.661 1.00 82.69 100 THR A N 1
ATOM 810 C CA . THR A 1 100 ? 18.542 20.868 -22.344 1.00 82.69 100 THR A CA 1
ATOM 811 C C . THR A 1 100 ? 17.021 21.007 -22.293 1.00 82.69 100 THR A C 1
ATOM 813 O O . THR A 1 100 ? 16.357 20.167 -21.681 1.00 82.69 100 THR A O 1
ATOM 816 N N . GLU A 1 101 ? 16.439 22.013 -22.948 1.00 85.19 101 GLU A N 1
ATOM 817 C CA . GLU A 1 101 ? 14.988 22.193 -23.016 1.00 85.19 101 GLU A CA 1
ATOM 818 C C . GLU A 1 101 ? 14.302 21.073 -23.796 1.00 85.19 101 GLU A C 1
ATOM 820 O O . GLU A 1 101 ? 13.287 20.529 -23.343 1.00 85.19 101 GLU A O 1
ATOM 825 N N . VAL A 1 102 ? 14.867 20.690 -24.942 1.00 85.94 102 VAL A N 1
ATOM 826 C CA . VAL A 1 102 ? 14.359 19.580 -25.751 1.00 85.94 102 VAL A CA 1
ATOM 827 C C . VAL A 1 102 ? 14.439 18.275 -24.961 1.00 85.94 102 VAL A C 1
ATOM 829 O O . VAL A 1 102 ? 13.436 17.567 -24.843 1.00 85.94 102 VAL A O 1
ATOM 832 N N . MET A 1 103 ? 15.578 17.980 -24.329 1.00 86.62 103 MET A N 1
ATOM 833 C CA . MET A 1 103 ? 15.733 16.776 -23.506 1.00 86.62 103 MET A CA 1
ATOM 834 C C . MET A 1 103 ? 14.770 16.759 -22.310 1.00 86.62 103 MET A C 1
ATOM 836 O O . MET A 1 103 ? 14.168 15.720 -22.022 1.00 86.62 103 MET A O 1
ATOM 840 N N . LYS A 1 104 ? 14.556 17.902 -21.641 1.00 87.75 104 LYS A N 1
ATOM 841 C CA . LYS A 1 104 ? 13.578 18.040 -20.544 1.00 87.75 104 LYS A CA 1
ATOM 842 C C . LYS A 1 104 ? 12.144 17.769 -20.998 1.00 87.75 104 LYS A C 1
ATOM 844 O O . LYS A 1 104 ? 11.364 17.249 -20.205 1.00 87.75 104 LYS A O 1
ATOM 849 N N . LYS A 1 105 ? 11.795 18.082 -22.249 1.00 86.75 105 LYS A N 1
ATOM 850 C CA . LYS A 1 105 ? 10.468 17.798 -22.819 1.00 86.75 105 LYS A CA 1
ATOM 851 C C . LYS A 1 105 ? 10.332 16.338 -23.258 1.00 86.75 105 LYS A C 1
ATOM 853 O O . LYS A 1 105 ? 9.343 15.689 -22.925 1.00 86.75 105 LYS A O 1
ATOM 858 N N . VAL A 1 106 ? 11.328 15.797 -23.958 1.00 86.81 106 VAL A N 1
ATOM 859 C CA . VAL A 1 106 ? 11.231 14.484 -24.620 1.00 86.81 106 VAL A CA 1
ATOM 860 C C . VAL A 1 106 ? 11.494 13.311 -23.666 1.00 86.81 106 VAL A C 1
ATOM 862 O O . VAL A 1 106 ? 10.773 12.314 -23.731 1.00 86.81 106 VAL A O 1
ATOM 865 N N . ASN A 1 107 ? 12.440 13.416 -22.724 1.00 89.81 107 ASN A N 1
ATOM 866 C CA . ASN A 1 107 ? 12.755 12.320 -21.791 1.00 89.81 107 ASN A CA 1
ATOM 867 C C . ASN A 1 107 ? 11.526 11.867 -20.962 1.00 89.81 107 ASN A C 1
ATOM 869 O O . ASN A 1 107 ? 11.253 10.663 -20.886 1.00 89.81 107 ASN A O 1
ATOM 873 N N . PRO A 1 108 ? 10.706 12.772 -20.383 1.00 90.25 108 PRO A N 1
ATOM 874 C CA . PRO A 1 108 ? 9.464 12.377 -19.718 1.00 90.25 108 PRO A CA 1
ATOM 875 C C . PRO A 1 108 ? 8.450 11.708 -20.651 1.00 90.25 108 PRO A C 1
ATOM 877 O O . PRO A 1 108 ? 7.720 10.818 -20.210 1.00 90.25 108 PRO A O 1
ATOM 880 N N . MET A 1 109 ? 8.398 12.095 -21.929 1.00 88.06 109 MET A N 1
ATOM 881 C CA . MET A 1 109 ? 7.493 11.495 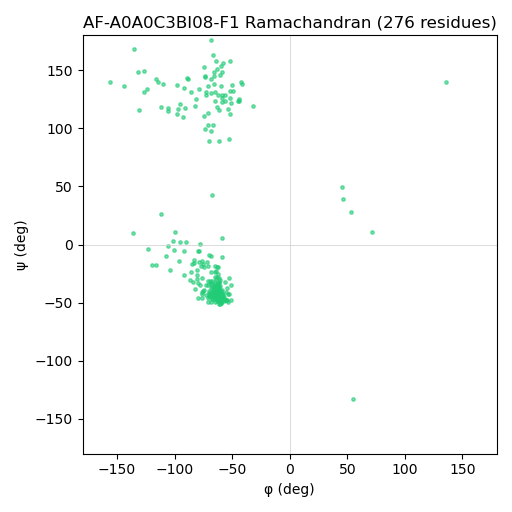-22.916 1.00 88.06 109 MET A CA 1
ATOM 882 C C . MET A 1 109 ? 7.911 10.058 -23.241 1.00 88.06 109 MET A C 1
ATOM 884 O O . MET A 1 109 ? 7.054 9.171 -23.250 1.00 88.06 109 MET A O 1
ATOM 888 N N . VAL A 1 110 ? 9.215 9.808 -23.415 1.00 88.88 110 VAL A N 1
ATOM 889 C CA . VAL A 1 110 ? 9.782 8.457 -23.582 1.00 88.88 110 VAL A CA 1
ATOM 890 C C . VAL A 1 110 ? 9.463 7.599 -22.357 1.00 88.88 110 VAL A C 1
ATOM 892 O O . VAL A 1 110 ? 8.888 6.516 -22.479 1.00 88.88 110 VAL A O 1
ATOM 895 N N . LYS A 1 111 ? 9.735 8.116 -21.154 1.00 90.44 111 LYS A N 1
ATOM 896 C CA . LYS A 1 111 ? 9.416 7.431 -19.894 1.00 90.44 111 LYS A CA 1
ATOM 897 C C . LYS A 1 111 ? 7.928 7.086 -19.789 1.00 90.44 111 LYS A C 1
ATOM 899 O O . LYS A 1 111 ? 7.584 5.944 -19.490 1.00 90.44 111 LYS A O 1
ATOM 904 N N . THR A 1 112 ? 7.053 8.050 -20.078 1.00 88.94 112 THR A N 1
ATOM 905 C CA . THR A 1 112 ? 5.591 7.876 -20.037 1.00 88.94 112 THR A CA 1
ATOM 906 C C . THR A 1 112 ? 5.121 6.816 -21.035 1.00 88.94 112 THR A C 1
ATOM 908 O O . THR A 1 112 ? 4.249 6.001 -20.726 1.00 88.94 112 THR A O 1
ATOM 911 N N . TRP A 1 113 ? 5.726 6.774 -22.226 1.00 90.00 113 TRP A N 1
ATOM 912 C CA . TRP A 1 113 ? 5.409 5.782 -23.252 1.00 90.00 113 TRP A CA 1
ATOM 913 C C . TRP A 1 113 ? 5.675 4.345 -22.775 1.00 90.00 113 TRP A C 1
ATOM 915 O O . TRP A 1 113 ? 4.826 3.471 -22.993 1.00 90.00 113 TRP A O 1
ATOM 925 N N . PHE A 1 114 ? 6.793 4.114 -22.076 1.00 89.31 114 PHE A N 1
ATOM 926 C CA . PHE A 1 114 ? 7.126 2.820 -21.470 1.00 89.31 114 PHE A CA 1
ATOM 927 C C . PHE A 1 114 ? 6.236 2.504 -20.263 1.00 89.31 114 PHE A C 1
ATOM 929 O O . PHE A 1 114 ? 5.686 1.405 -20.168 1.00 89.31 114 PHE A O 1
ATOM 936 N N . THR A 1 115 ? 6.020 3.458 -19.351 1.00 87.38 115 THR A N 1
ATOM 937 C CA . THR A 1 115 ? 5.199 3.212 -18.152 1.00 87.38 115 THR A CA 1
ATOM 938 C C . THR A 1 115 ? 3.750 2.885 -18.495 1.00 87.38 115 THR A C 1
ATOM 940 O O . THR A 1 115 ? 3.174 1.998 -17.869 1.00 87.38 115 THR A O 1
ATOM 943 N N . ASN A 1 116 ? 3.183 3.502 -19.535 1.00 84.56 116 ASN A N 1
ATOM 944 C CA . ASN A 1 116 ? 1.836 3.185 -20.026 1.00 84.56 116 ASN A CA 1
ATOM 945 C C . ASN A 1 116 ? 1.720 1.761 -20.596 1.00 84.56 116 ASN A C 1
ATOM 947 O O . ASN A 1 116 ? 0.619 1.225 -20.720 1.00 84.56 116 ASN A O 1
ATOM 951 N N . ARG A 1 117 ? 2.848 1.132 -20.940 1.00 85.00 117 ARG A N 1
ATOM 952 C CA . ARG A 1 117 ? 2.927 -0.251 -21.432 1.00 85.00 117 ARG A CA 1
ATOM 953 C C . ARG A 1 117 ? 3.348 -1.244 -20.355 1.00 85.00 117 ARG A C 1
ATOM 955 O O . ARG A 1 117 ? 3.278 -2.446 -20.590 1.00 85.00 117 ARG A O 1
ATOM 962 N N . LYS A 1 118 ? 3.692 -0.770 -19.153 1.00 78.38 118 LYS A N 1
ATOM 963 C CA . LYS A 1 118 ? 4.045 -1.607 -17.999 1.00 78.38 118 LYS A CA 1
ATOM 964 C C . LYS A 1 118 ? 2.965 -2.650 -17.696 1.00 78.38 118 LYS A C 1
ATOM 966 O O . LYS A 1 118 ? 3.287 -3.803 -17.468 1.00 78.38 118 LYS A O 1
ATOM 971 N N . SER A 1 119 ? 1.686 -2.281 -17.750 1.00 65.75 119 SER A N 1
ATOM 972 C CA . SER A 1 119 ? 0.573 -3.211 -17.494 1.00 65.75 119 SER A CA 1
ATOM 973 C C . SER A 1 119 ? 0.347 -4.250 -18.599 1.00 65.75 119 SER A C 1
ATOM 975 O O . SER A 1 119 ? -0.369 -5.217 -18.364 1.00 65.75 119 SER A O 1
ATOM 977 N N . LYS A 1 120 ? 0.927 -4.059 -19.793 1.00 65.50 120 LYS A N 1
ATOM 978 C CA . LYS A 1 120 ? 0.739 -4.948 -20.949 1.00 65.50 120 LYS A CA 1
ATOM 979 C C . LYS A 1 120 ? 1.781 -6.064 -21.038 1.00 65.50 120 LYS A C 1
ATOM 981 O O . LYS A 1 120 ? 1.478 -7.091 -21.629 1.00 65.50 120 LYS A O 1
ATOM 986 N N . GLY A 1 121 ? 2.981 -5.860 -20.490 1.00 58.88 121 GLY A N 1
ATOM 987 C CA . GLY A 1 121 ? 4.073 -6.844 -20.554 1.00 58.88 121 GLY A CA 1
ATOM 988 C C . GLY A 1 121 ? 4.638 -7.292 -19.210 1.00 58.88 121 GLY A C 1
ATOM 989 O O . GLY A 1 121 ? 5.473 -8.188 -19.181 1.00 58.88 121 GLY A O 1
ATOM 990 N N . VAL A 1 122 ? 4.183 -6.725 -18.087 1.00 56.94 122 VAL A N 1
ATOM 991 C CA . VAL A 1 122 ? 4.430 -7.353 -16.783 1.00 56.94 122 VAL A CA 1
ATOM 992 C C . VAL A 1 122 ? 3.522 -8.583 -16.690 1.00 56.94 122 VAL A C 1
ATOM 994 O O . VAL A 1 122 ? 2.321 -8.441 -16.944 1.00 56.94 122 VAL A O 1
ATOM 997 N N . PRO A 1 123 ? 4.057 -9.775 -16.360 1.00 53.69 123 PRO A N 1
ATOM 998 C CA . PRO A 1 123 ? 3.248 -10.980 -16.233 1.00 53.69 123 PRO A CA 1
ATOM 999 C C . PRO A 1 123 ? 2.046 -10.709 -15.327 1.00 53.69 123 PRO A C 1
ATOM 1001 O O . PRO A 1 123 ? 2.171 -10.017 -14.309 1.00 53.69 123 PRO A O 1
ATOM 1004 N N . LYS A 1 124 ? 0.871 -11.218 -15.738 1.00 56.38 124 LYS A N 1
ATOM 1005 C CA . LYS A 1 124 ? -0.375 -11.161 -14.957 1.00 56.38 124 LYS A CA 1
ATOM 1006 C C . LYS A 1 124 ? -0.044 -11.452 -13.496 1.00 56.38 124 LYS A C 1
ATOM 1008 O O . LYS A 1 124 ? 0.766 -12.336 -13.223 1.00 56.38 124 LYS A O 1
ATOM 1013 N N . THR A 1 125 ? -0.660 -10.689 -12.589 1.00 59.62 125 THR A N 1
ATOM 1014 C CA . THR A 1 125 ? -0.608 -10.910 -11.137 1.00 59.62 125 THR A CA 1
ATOM 1015 C C . THR A 1 125 ? -0.487 -12.398 -10.852 1.00 59.62 125 THR A C 1
ATOM 1017 O O . THR A 1 125 ? -1.350 -13.152 -11.300 1.00 59.62 125 THR A O 1
ATOM 1020 N N . SER A 1 126 ? 0.609 -12.797 -10.192 1.00 68.19 126 SER A N 1
ATOM 1021 C CA . SER A 1 126 ? 0.919 -14.201 -9.906 1.00 68.19 126 SER A CA 1
ATOM 1022 C C . SER A 1 126 ? -0.342 -14.938 -9.467 1.00 68.19 126 SER A C 1
ATOM 1024 O O . SER A 1 126 ? -1.131 -14.370 -8.706 1.00 68.19 126 SER A O 1
ATOM 1026 N N . VAL A 1 127 ? -0.537 -16.179 -9.911 1.00 73.06 127 VAL A N 1
ATOM 1027 C CA . VAL A 1 127 ? -1.656 -17.014 -9.440 1.00 73.06 127 VAL A CA 1
ATOM 1028 C C . VAL A 1 127 ? -1.695 -17.039 -7.906 1.00 73.06 127 VAL A C 1
ATOM 1030 O O . VAL A 1 127 ? -2.749 -16.877 -7.309 1.00 73.06 127 VAL A O 1
ATOM 1033 N N . TRP A 1 128 ? -0.522 -17.005 -7.273 1.00 73.88 128 TRP A N 1
ATOM 1034 C CA . TRP A 1 128 ? -0.318 -16.940 -5.826 1.00 73.88 128 TRP A CA 1
ATOM 1035 C C . TRP A 1 128 ? -0.691 -15.613 -5.155 1.00 73.88 128 TRP A C 1
ATOM 1037 O O . TRP A 1 128 ? -0.663 -15.509 -3.934 1.00 73.88 128 TRP A O 1
ATOM 1047 N N . SER A 1 129 ? -1.002 -14.559 -5.908 1.00 71.88 129 SER A N 1
ATOM 1048 C CA . SER A 1 129 ? -1.167 -13.208 -5.351 1.00 71.88 129 SER A CA 1
ATOM 1049 C C . SER A 1 129 ? -2.351 -13.074 -4.392 1.00 71.88 129 SER A C 1
ATOM 1051 O O . SER A 1 129 ? -2.301 -12.231 -3.499 1.00 71.88 129 SER A O 1
ATOM 1053 N N . THR A 1 130 ? -3.397 -13.883 -4.553 1.00 72.62 130 THR A N 1
ATOM 1054 C CA . THR A 1 130 ? -4.530 -13.939 -3.619 1.00 72.62 130 THR A CA 1
ATOM 1055 C C . THR A 1 130 ? -4.157 -14.714 -2.357 1.00 72.62 130 THR A C 1
ATOM 1057 O O . THR A 1 130 ? -4.374 -14.212 -1.259 1.00 72.62 130 THR A O 1
ATOM 1060 N N . PHE A 1 131 ? -3.512 -15.873 -2.511 1.00 74.06 131 PHE A N 1
ATOM 1061 C CA . PHE A 1 131 ? -3.040 -16.702 -1.399 1.00 74.06 131 PHE A CA 1
ATOM 1062 C C . PHE A 1 131 ? -2.026 -15.966 -0.507 1.00 74.06 131 PHE A C 1
ATOM 1064 O O . PHE A 1 131 ? -2.195 -15.870 0.703 1.00 74.06 131 PHE A O 1
ATOM 1071 N N . LEU A 1 132 ? -1.027 -15.309 -1.102 1.00 71.75 132 LEU A N 1
ATOM 1072 C CA . LEU A 1 132 ? -0.028 -14.537 -0.354 1.00 71.75 132 LEU A CA 1
ATOM 1073 C C . LEU A 1 132 ? -0.632 -13.344 0.401 1.00 71.75 132 LEU A C 1
ATOM 1075 O O . LEU A 1 132 ? -0.125 -12.957 1.449 1.00 71.75 132 LEU A O 1
ATOM 1079 N N . LYS A 1 133 ? -1.723 -12.752 -0.102 1.00 67.94 133 LYS A N 1
ATOM 1080 C CA . LYS A 1 133 ? -2.442 -11.698 0.631 1.00 67.94 133 LYS A CA 1
ATOM 1081 C C . LYS A 1 133 ? -3.142 -12.236 1.876 1.00 67.94 133 LYS A C 1
ATOM 1083 O O . LYS A 1 133 ? -3.238 -11.491 2.843 1.00 67.94 133 LYS A O 1
ATOM 1088 N N . GLN A 1 134 ? -3.615 -13.481 1.842 1.00 67.12 134 GLN A N 1
ATOM 1089 C CA . GLN A 1 134 ? -4.248 -14.135 2.990 1.00 67.12 134 GLN A CA 1
ATOM 1090 C C . GLN A 1 134 ? -3.223 -14.478 4.079 1.00 67.12 134 GLN A C 1
ATOM 1092 O O . GLN A 1 134 ? -3.535 -14.331 5.251 1.00 67.12 134 GLN A O 1
ATOM 1097 N N . LEU A 1 135 ? -1.994 -14.850 3.701 1.00 65.94 135 LEU A N 1
ATOM 1098 C CA . LEU A 1 135 ? -0.929 -15.203 4.650 1.00 65.94 135 LEU A CA 1
ATOM 1099 C C . LEU A 1 135 ? -0.241 -13.996 5.310 1.00 65.94 135 LEU A C 1
ATOM 1101 O O . LEU A 1 135 ? 0.192 -14.079 6.452 1.00 65.94 135 LEU A O 1
ATOM 1105 N N . VAL A 1 136 ? -0.079 -12.885 4.582 1.00 59.41 136 VAL A N 1
ATOM 1106 C CA . VAL A 1 136 ? 0.795 -11.770 5.009 1.00 59.41 136 VAL A CA 1
ATOM 1107 C C . VAL A 1 136 ? 0.039 -10.649 5.724 1.00 59.41 136 VAL A C 1
ATOM 1109 O O . VAL A 1 136 ? 0.664 -9.783 6.331 1.00 59.41 136 VAL A O 1
ATOM 1112 N N . GLN A 1 137 ? -1.292 -10.601 5.648 1.00 54.91 137 GLN A N 1
ATOM 1113 C CA . GLN A 1 137 ? -2.042 -9.509 6.266 1.00 54.91 137 GLN A CA 1
ATOM 1114 C C . GLN A 1 137 ? -2.590 -9.930 7.631 1.00 54.91 137 GLN A C 1
ATOM 1116 O O . GLN A 1 137 ? -3.548 -10.703 7.668 1.00 54.91 137 GLN A O 1
ATOM 1121 N N . PRO A 1 138 ? -2.093 -9.350 8.746 1.00 53.94 138 PRO A N 1
ATOM 1122 C CA . PRO A 1 138 ? -2.929 -9.206 9.927 1.00 53.94 138 PRO A CA 1
ATOM 1123 C C . PRO A 1 138 ? -4.245 -8.589 9.462 1.00 53.94 138 PRO A C 1
ATOM 1125 O O . PRO A 1 138 ? -4.245 -7.635 8.677 1.00 53.94 138 PRO A O 1
ATOM 1128 N N . THR A 1 139 ? -5.368 -9.155 9.884 1.00 47.03 139 THR A N 1
ATOM 1129 C CA . THR A 1 139 ? -6.701 -8.663 9.534 1.00 47.03 139 THR A CA 1
ATOM 1130 C C . THR A 1 139 ? -6.885 -7.235 10.052 1.00 47.03 139 THR A C 1
ATOM 1132 O O . THR A 1 139 ? -7.338 -7.019 11.172 1.00 47.03 139 THR A O 1
ATOM 1135 N N . GLY A 1 140 ? -6.507 -6.244 9.242 1.00 56.34 140 GLY A N 1
ATOM 1136 C CA . GLY A 1 140 ? -6.646 -4.823 9.548 1.00 56.34 140 GLY A CA 1
ATOM 1137 C C . GLY A 1 140 ? -5.409 -3.995 9.197 1.00 56.34 140 GLY A C 1
ATOM 1138 O O . GLY A 1 140 ? -4.271 -4.399 9.412 1.00 56.34 140 GLY A O 1
ATOM 1139 N N . GLY A 1 141 ? -5.635 -2.794 8.657 1.00 62.19 141 GLY A N 1
ATOM 1140 C CA . GLY A 1 141 ? -4.576 -1.790 8.530 1.00 62.19 141 GLY A CA 1
ATOM 1141 C C . GLY A 1 141 ? -4.135 -1.246 9.894 1.00 62.19 141 GLY A C 1
ATOM 1142 O O . GLY A 1 141 ? -4.745 -1.557 10.915 1.00 62.19 141 GLY A O 1
ATOM 1143 N N . VAL A 1 142 ? -3.108 -0.385 9.893 1.00 74.00 142 VAL A N 1
ATOM 1144 C CA . VAL A 1 142 ? -2.601 0.300 11.098 1.00 74.00 142 VAL A CA 1
ATOM 1145 C C . VAL A 1 142 ? -3.771 0.822 11.951 1.00 74.00 142 VAL A C 1
ATOM 1147 O O . VAL A 1 142 ? -4.613 1.557 11.411 1.00 74.00 142 VAL A O 1
ATOM 1150 N N . PRO A 1 143 ? -3.844 0.468 13.252 1.00 80.81 143 PRO A N 1
ATOM 1151 C CA . PRO A 1 143 ? -4.891 0.947 14.140 1.00 80.81 143 PRO A CA 1
ATOM 1152 C C . PRO A 1 143 ? -4.981 2.471 14.086 1.00 80.81 143 PRO A C 1
ATOM 1154 O O . PRO A 1 143 ? -3.989 3.173 14.263 1.00 80.81 143 PRO A O 1
ATOM 1157 N N . LYS A 1 144 ? -6.177 2.995 13.813 1.00 84.81 144 LYS A N 1
ATOM 1158 C CA . LYS A 1 144 ? -6.421 4.440 13.812 1.00 84.81 144 LYS A CA 1
ATOM 1159 C C . LYS A 1 144 ? -6.885 4.877 15.195 1.00 84.81 144 LYS A C 1
ATOM 1161 O O . LYS A 1 144 ? -7.790 4.259 15.759 1.00 84.81 144 LYS A O 1
ATOM 1166 N N . LYS A 1 145 ? -6.332 5.980 15.708 1.00 86.94 145 LYS A N 1
ATOM 1167 C CA . LYS A 1 145 ? -6.845 6.637 16.918 1.00 86.94 145 LYS A CA 1
ATOM 1168 C C . LYS A 1 145 ? -8.324 6.983 16.727 1.00 86.94 145 LYS A C 1
ATOM 1170 O O . LYS A 1 145 ? -8.698 7.605 15.730 1.00 86.94 145 LYS A O 1
ATOM 1175 N N . ARG A 1 146 ? -9.165 6.585 17.685 1.00 86.50 146 ARG A N 1
ATOM 1176 C CA . ARG A 1 146 ? -10.588 6.942 17.696 1.00 86.50 146 ARG A CA 1
ATOM 1177 C C . ARG A 1 146 ? -10.739 8.438 17.955 1.00 86.50 146 ARG A C 1
ATOM 1179 O O . ARG A 1 146 ? -10.017 9.011 18.773 1.00 86.50 146 ARG A O 1
ATOM 1186 N N . ASN A 1 147 ? -11.711 9.063 17.296 1.00 90.50 147 ASN A N 1
ATOM 1187 C CA . ASN A 1 147 ? -12.149 10.402 17.688 1.00 90.50 147 ASN A CA 1
ATOM 1188 C C . ASN A 1 147 ? -12.669 10.349 19.137 1.00 90.50 147 ASN A C 1
ATOM 1190 O O . ASN A 1 147 ? -13.275 9.353 19.527 1.00 90.50 147 ASN A O 1
ATOM 1194 N N . ILE A 1 148 ? -12.469 11.406 19.923 1.00 90.06 148 ILE A N 1
ATOM 1195 C CA . ILE A 1 148 ? -12.921 11.474 21.315 1.00 90.06 148 ILE A CA 1
ATOM 1196 C C . ILE A 1 148 ? -14.422 11.191 21.474 1.00 90.06 148 ILE A C 1
ATOM 1198 O O . ILE A 1 148 ? -14.802 10.462 22.379 1.00 90.06 148 ILE A O 1
ATOM 1202 N N . ALA A 1 149 ? -15.270 11.639 20.541 1.00 88.94 149 ALA A N 1
ATOM 1203 C CA . ALA A 1 149 ? -16.703 11.321 20.569 1.00 88.94 149 ALA A CA 1
ATOM 1204 C C . ALA A 1 149 ? -16.973 9.818 20.363 1.00 88.94 149 ALA A C 1
ATOM 1206 O O . ALA A 1 149 ? -17.862 9.245 20.986 1.00 88.94 149 ALA A O 1
ATOM 1207 N N . GLN A 1 150 ? -16.177 9.158 19.517 1.00 90.12 150 GLN A N 1
ATOM 1208 C CA . GLN A 1 150 ? -16.265 7.711 19.309 1.00 90.12 150 GLN A CA 1
ATOM 1209 C C . GLN A 1 150 ? -15.714 6.936 20.506 1.00 90.12 150 GLN A C 1
ATOM 1211 O O . GLN A 1 150 ? -16.239 5.874 20.816 1.00 90.12 150 GLN A O 1
ATOM 1216 N N . TYR A 1 151 ? -14.671 7.451 21.164 1.00 91.56 151 TYR A N 1
ATOM 1217 C CA . TYR A 1 151 ? -14.137 6.887 22.402 1.00 91.56 151 TYR A CA 1
ATOM 1218 C C . TYR A 1 151 ? -15.164 6.994 23.538 1.00 91.56 151 TYR A C 1
ATOM 1220 O O . TYR A 1 151 ? -15.462 5.993 24.176 1.00 91.56 151 TYR A O 1
ATOM 1228 N N . TYR A 1 152 ? -15.785 8.163 23.710 1.00 91.56 152 TYR A N 1
ATOM 1229 C CA . TYR A 1 152 ? -16.824 8.416 24.712 1.00 91.56 152 TYR A CA 1
ATOM 1230 C C . TYR A 1 152 ? -18.034 7.481 24.548 1.00 91.56 152 TYR A C 1
ATOM 1232 O O . TYR A 1 152 ? -18.505 6.901 25.519 1.00 91.56 152 TYR A O 1
ATOM 1240 N N . MET A 1 153 ? -18.485 7.257 23.308 1.00 90.12 153 MET A N 1
ATOM 1241 C CA . MET A 1 153 ? -19.600 6.350 22.988 1.00 90.12 153 MET A CA 1
ATOM 1242 C C . MET A 1 153 ? -19.353 4.889 23.403 1.00 90.12 153 MET A C 1
ATOM 1244 O O . MET A 1 153 ? -20.303 4.162 23.677 1.00 90.12 153 MET A O 1
ATOM 1248 N N . VAL A 1 154 ? -18.097 4.435 23.409 1.00 88.50 154 VAL A N 1
ATOM 1249 C CA . VAL A 1 154 ? -17.736 3.041 23.729 1.00 88.50 154 VAL A CA 1
ATOM 1250 C C . VAL A 1 154 ? -17.116 2.890 25.117 1.00 88.50 154 VAL A C 1
ATOM 1252 O O . VAL A 1 154 ? -16.780 1.775 25.510 1.00 88.50 154 VAL A O 1
ATOM 1255 N N . HIS A 1 155 ? -16.948 3.993 25.846 1.00 91.06 155 HIS A N 1
ATOM 1256 C CA . HIS A 1 155 ? -16.399 3.997 27.194 1.00 91.06 155 HIS A CA 1
ATOM 1257 C C . HIS A 1 155 ? -17.398 3.382 28.176 1.00 91.06 155 HIS A C 1
ATOM 1259 O O . HIS A 1 155 ? -18.586 3.703 28.121 1.00 91.06 155 HIS A O 1
ATOM 1265 N N . THR A 1 156 ? -16.927 2.533 29.092 1.00 89.44 156 THR A N 1
ATOM 1266 C CA . THR A 1 156 ? -17.773 1.784 30.042 1.00 89.44 156 THR A CA 1
ATOM 1267 C C . THR A 1 156 ? -18.723 2.689 30.816 1.00 89.44 156 THR A C 1
ATOM 1269 O O . THR A 1 156 ? -19.908 2.389 30.929 1.00 89.44 156 THR A O 1
ATOM 1272 N N . ASP A 1 157 ? -18.215 3.834 31.261 1.00 89.50 157 ASP A N 1
ATOM 1273 C CA . ASP A 1 157 ? -18.931 4.711 32.191 1.00 89.50 157 ASP A CA 1
ATOM 1274 C C . ASP A 1 157 ? -19.976 5.598 31.497 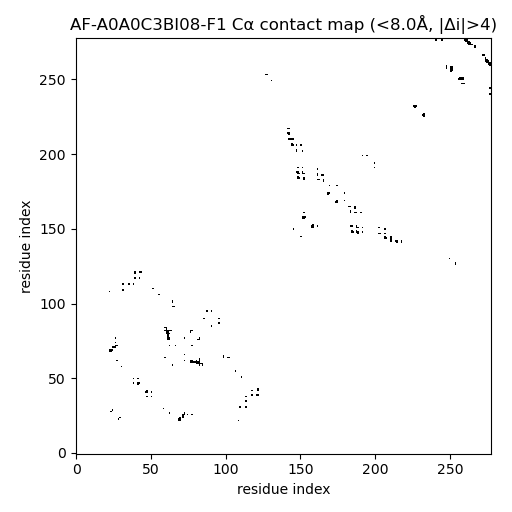1.00 89.50 157 ASP A C 1
ATOM 1276 O O . ASP A 1 157 ? -20.923 6.062 32.126 1.00 89.50 157 ASP A O 1
ATOM 1280 N N . TYR A 1 158 ? -19.827 5.831 30.188 1.00 89.56 158 TYR A N 1
ATOM 1281 C CA . TYR A 1 158 ? -20.633 6.808 29.443 1.00 89.56 158 TYR A CA 1
ATOM 1282 C C . TYR A 1 158 ? -21.504 6.178 28.355 1.00 89.56 158 TYR A C 1
ATOM 1284 O O . TYR A 1 158 ? -22.482 6.790 27.920 1.00 89.56 158 TYR A O 1
ATOM 1292 N N . LYS A 1 159 ? -21.204 4.938 27.946 1.00 90.75 159 LYS A N 1
ATOM 1293 C CA . LYS A 1 159 ? -21.958 4.202 26.926 1.00 90.75 159 LYS A CA 1
ATOM 1294 C C . LYS A 1 159 ? -23.446 4.122 27.262 1.00 90.75 159 LYS A C 1
ATOM 1296 O O . LYS A 1 159 ? -24.265 4.428 26.407 1.00 90.75 159 LYS A O 1
ATOM 1301 N N . ALA A 1 160 ? -23.797 3.754 28.497 1.00 92.12 160 ALA A N 1
ATOM 1302 C CA . ALA A 1 160 ? -25.197 3.613 28.905 1.00 92.12 160 ALA A CA 1
ATOM 1303 C C . ALA A 1 160 ? -25.980 4.924 28.728 1.00 92.12 160 ALA A C 1
ATOM 1305 O O . ALA A 1 160 ? -27.060 4.927 28.152 1.00 92.12 160 ALA A O 1
ATOM 1306 N N . LYS A 1 161 ? -25.383 6.052 29.131 1.00 91.75 161 LYS A N 1
ATOM 1307 C CA . LYS A 1 161 ? -25.975 7.388 28.986 1.00 91.75 161 LYS A CA 1
ATOM 1308 C C . LYS A 1 161 ? -26.192 7.765 27.516 1.00 91.75 161 LYS A C 1
ATOM 1310 O O . LYS A 1 161 ? -27.232 8.318 27.173 1.00 91.75 161 LYS A O 1
ATOM 1315 N N . VAL A 1 162 ? -25.213 7.482 26.653 1.00 91.31 162 VAL A N 1
ATOM 1316 C CA . VAL A 1 162 ? -25.319 7.736 25.205 1.00 91.31 162 VAL A CA 1
ATOM 1317 C C . VAL A 1 162 ? -26.391 6.856 24.566 1.00 91.31 162 VAL A C 1
ATOM 1319 O O . VAL A 1 162 ? -27.120 7.343 23.707 1.00 91.31 162 VAL A O 1
ATOM 1322 N N . ASP A 1 163 ? -26.491 5.596 24.983 1.00 91.62 163 ASP A N 1
ATOM 1323 C CA . ASP A 1 163 ? -27.438 4.629 24.425 1.00 91.62 163 ASP A CA 1
ATOM 1324 C C . ASP A 1 163 ? -28.879 4.978 24.799 1.00 91.62 163 ASP A C 1
ATOM 1326 O O . ASP A 1 163 ? -29.720 5.039 23.914 1.00 91.62 163 ASP A O 1
ATOM 1330 N N . THR A 1 164 ? -29.148 5.352 26.053 1.00 92.06 164 THR A N 1
ATOM 1331 C CA . THR A 1 164 ? -30.493 5.780 26.476 1.00 92.06 164 THR A CA 1
ATOM 1332 C C . THR A 1 164 ? -31.002 6.998 25.697 1.00 92.06 164 THR A C 1
ATOM 1334 O O . THR A 1 164 ? -32.141 7.006 25.242 1.00 92.06 164 THR A O 1
ATOM 1337 N N . GLU A 1 165 ? -30.170 8.028 25.506 1.00 91.00 165 GLU A N 1
ATOM 1338 C CA . GLU A 1 165 ? -30.554 9.217 24.721 1.00 91.00 165 GLU A CA 1
ATOM 1339 C C . GLU A 1 165 ? -30.694 8.893 23.225 1.00 91.00 165 GLU A C 1
ATOM 1341 O O . GLU A 1 165 ? -31.485 9.515 22.515 1.00 91.00 165 GLU A O 1
ATOM 1346 N N . PHE A 1 166 ? -29.907 7.939 22.728 1.00 92.81 166 PHE A N 1
ATOM 1347 C CA . PHE A 1 166 ? -29.992 7.483 21.348 1.00 92.81 166 PHE A CA 1
ATOM 1348 C C . PHE A 1 166 ? -31.296 6.726 21.091 1.00 92.81 166 PHE A C 1
ATOM 1350 O O . PHE A 1 166 ? -31.999 7.082 20.148 1.00 92.81 166 PHE A O 1
ATOM 1357 N N . ASP A 1 167 ? -31.632 5.753 21.939 1.00 91.56 167 ASP A N 1
ATOM 1358 C CA . ASP A 1 167 ? -32.847 4.946 21.815 1.00 91.56 167 ASP A CA 1
ATOM 1359 C C . ASP A 1 167 ? -34.093 5.840 21.889 1.00 91.56 167 ASP A C 1
ATOM 1361 O O . ASP A 1 167 ? -34.940 5.781 21.001 1.00 91.56 167 ASP A O 1
ATOM 1365 N N . HIS A 1 168 ? -34.128 6.780 22.844 1.00 91.31 168 HIS A N 1
ATOM 1366 C CA . HIS A 1 168 ? -35.210 7.763 22.955 1.00 91.31 168 HIS A CA 1
ATOM 1367 C C . HIS A 1 168 ? -35.417 8.563 21.662 1.00 91.31 168 HIS A C 1
ATOM 1369 O O . HIS A 1 168 ? -36.542 8.713 21.196 1.00 91.31 168 HIS A O 1
ATOM 1375 N N . ARG A 1 169 ? -34.343 9.084 21.051 1.00 87.19 169 ARG A N 1
ATOM 1376 C CA . ARG A 1 169 ? -34.472 9.869 19.811 1.00 87.19 169 ARG A CA 1
ATOM 1377 C C . ARG A 1 169 ? -34.871 9.029 18.618 1.00 87.19 169 ARG A C 1
ATOM 1379 O O . ARG A 1 169 ? -35.639 9.501 17.791 1.00 87.19 169 ARG A O 1
ATOM 1386 N N . VAL A 1 170 ? -34.325 7.822 18.497 1.00 88.88 170 VAL A N 1
ATOM 1387 C CA . VAL A 1 170 ? -34.665 6.928 17.387 1.00 88.88 170 VAL A CA 1
ATOM 1388 C C . VAL A 1 170 ? -36.139 6.538 17.442 1.00 88.88 170 VAL A C 1
ATOM 1390 O O . VAL A 1 170 ? -36.772 6.513 16.390 1.00 88.88 170 VAL A O 1
ATOM 1393 N N . GLU A 1 171 ? -36.678 6.292 18.637 1.00 88.38 171 GLU A N 1
ATOM 1394 C CA . GLU A 1 171 ? -38.100 5.998 18.841 1.00 88.38 171 GLU A CA 1
ATOM 1395 C C . GLU A 1 171 ? -39.002 7.221 18.607 1.00 88.38 171 GLU A C 1
ATOM 1397 O O . GLU A 1 171 ? -40.052 7.090 17.985 1.00 88.38 171 GLU A O 1
ATOM 1402 N N . GLU A 1 172 ? -38.602 8.411 19.066 1.00 87.50 172 GLU A N 1
ATOM 1403 C CA . GLU A 1 172 ? -39.410 9.634 18.948 1.00 87.50 172 GLU A CA 1
ATOM 1404 C C . GLU A 1 172 ? -39.430 10.215 17.522 1.00 87.50 172 GLU A C 1
ATOM 1406 O O . GLU A 1 172 ? -40.466 10.689 17.055 1.00 87.50 172 GLU A O 1
ATOM 1411 N N . GLU A 1 173 ? -38.295 10.183 16.818 1.00 86.31 173 GLU A N 1
ATOM 1412 C CA . GLU A 1 173 ? -38.116 10.824 15.506 1.00 86.31 173 GLU A CA 1
ATOM 1413 C C . GLU A 1 173 ? -38.200 9.838 14.316 1.00 86.31 173 GLU A C 1
ATOM 1415 O O . GLU A 1 173 ? -37.992 10.254 13.175 1.00 86.31 173 GLU A O 1
ATOM 1420 N N . ASP A 1 174 ? -38.484 8.549 14.559 1.00 85.69 174 ASP A N 1
ATOM 1421 C CA . ASP A 1 174 ? -38.534 7.457 13.559 1.00 85.69 174 ASP A CA 1
ATOM 1422 C C . ASP A 1 174 ? -37.330 7.471 12.592 1.00 85.69 174 ASP A C 1
ATOM 1424 O O . ASP A 1 174 ? -37.434 7.474 11.360 1.00 85.69 174 ASP A O 1
ATOM 1428 N N . ILE A 1 175 ? -36.129 7.560 13.170 1.00 87.56 175 ILE A N 1
ATOM 1429 C CA . ILE A 1 175 ? -34.904 7.783 12.400 1.00 87.56 175 ILE A CA 1
ATOM 1430 C C . ILE A 1 175 ? -34.515 6.509 11.632 1.00 87.56 175 ILE A C 1
ATOM 1432 O O . ILE A 1 175 ? -34.326 5.445 12.237 1.00 87.56 175 ILE A O 1
ATOM 1436 N N . PRO A 1 176 ? -34.213 6.610 10.322 1.00 88.94 176 PRO A N 1
ATOM 1437 C CA . PRO A 1 176 ? -33.793 5.465 9.530 1.00 88.94 176 PRO A CA 1
ATOM 1438 C C . PRO A 1 176 ? -32.426 4.906 9.982 1.00 88.94 176 PRO A C 1
ATOM 1440 O O . PRO A 1 176 ? -31.499 5.675 10.269 1.00 88.94 176 PRO A O 1
ATOM 1443 N N . PRO A 1 177 ? -32.215 3.573 9.916 1.00 88.50 177 PRO A N 1
ATOM 1444 C CA . PRO A 1 177 ? -30.962 2.920 10.321 1.00 88.50 177 PRO A CA 1
ATOM 1445 C C . PRO A 1 177 ? -29.686 3.490 9.687 1.00 88.50 177 PRO A C 1
ATOM 1447 O O . PRO A 1 177 ? -28.613 3.473 10.291 1.00 88.50 177 PRO A O 1
ATOM 1450 N N . SER A 1 178 ? -29.784 4.049 8.476 1.00 89.19 178 SER A N 1
ATOM 1451 C CA . SER A 1 178 ? -28.660 4.691 7.784 1.00 89.19 178 SER A CA 1
ATOM 1452 C C . SER A 1 178 ? -28.089 5.915 8.511 1.00 89.19 178 SER A C 1
ATOM 1454 O O . SER A 1 178 ? -26.962 6.325 8.222 1.00 89.19 178 SER A O 1
ATOM 1456 N N . GLU A 1 179 ? -28.845 6.518 9.431 1.00 89.88 179 GLU A N 1
ATOM 1457 C CA . GLU A 1 179 ? -28.446 7.723 10.165 1.00 89.88 179 GLU A CA 1
ATOM 1458 C C . GLU A 1 179 ? -28.085 7.466 11.630 1.00 89.88 179 GLU A C 1
ATOM 1460 O O . GLU A 1 179 ? -27.450 8.316 12.260 1.00 89.88 179 GLU A O 1
ATOM 1465 N N . HIS A 1 180 ? -28.362 6.265 12.140 1.00 89.44 180 HIS A N 1
ATOM 1466 C CA . HIS A 1 180 ? -28.139 5.883 13.537 1.00 89.44 180 HIS A CA 1
ATOM 1467 C C . HIS A 1 180 ? -26.721 6.197 14.025 1.00 89.44 180 HIS A C 1
ATOM 1469 O O . HIS A 1 180 ? -26.532 6.848 15.051 1.00 89.44 180 HIS A O 1
ATOM 1475 N N . LEU A 1 181 ? -25.697 5.829 13.246 1.00 88.81 181 LEU A N 1
ATOM 1476 C CA . LEU A 1 181 ? -24.300 6.080 13.620 1.00 88.81 181 LEU A CA 1
ATOM 1477 C C . LEU A 1 181 ? -23.972 7.578 13.727 1.00 88.81 181 LEU A C 1
ATOM 1479 O O . LEU A 1 181 ? -23.194 7.983 14.597 1.00 88.81 181 LEU A O 1
ATOM 1483 N N . LYS A 1 182 ? -24.539 8.407 12.841 1.00 88.94 182 LYS A N 1
ATOM 1484 C CA . LYS A 1 182 ? -24.307 9.859 12.853 1.00 88.94 182 LYS A CA 1
ATOM 1485 C C . LYS A 1 182 ? -24.908 10.479 14.106 1.00 88.94 182 LYS A C 1
ATOM 1487 O O . LYS A 1 182 ? -24.247 11.284 14.757 1.00 88.94 182 LYS A O 1
ATOM 1492 N N . ILE A 1 183 ? -26.121 10.067 14.456 1.00 90.19 183 ILE A N 1
ATOM 1493 C CA . ILE A 1 183 ? -26.853 10.596 15.607 1.00 90.19 183 ILE A CA 1
ATOM 1494 C C . ILE A 1 183 ? -26.201 10.152 16.907 1.00 90.19 183 ILE A C 1
ATOM 1496 O O . ILE A 1 183 ? -25.925 10.990 17.762 1.00 90.19 183 ILE A O 1
ATOM 1500 N N . ARG A 1 184 ? -25.813 8.880 17.019 1.00 90.75 184 ARG A N 1
ATOM 1501 C CA . ARG A 1 184 ? -25.076 8.384 18.187 1.00 90.75 184 ARG A CA 1
ATOM 1502 C C . ARG A 1 184 ? -23.738 9.107 18.371 1.00 90.75 184 ARG A C 1
ATOM 1504 O O . ARG A 1 184 ? -23.398 9.519 19.476 1.00 90.75 184 ARG A O 1
ATOM 1511 N N . SER A 1 185 ? -23.020 9.368 17.274 1.00 90.88 185 SER A N 1
ATOM 1512 C CA . SER A 1 185 ? -21.790 10.175 17.302 1.00 90.88 185 SER A CA 1
ATOM 1513 C C . SER A 1 185 ? -22.049 11.630 17.717 1.00 90.88 185 SER A C 1
ATOM 1515 O O . SER A 1 185 ? -21.235 12.224 18.426 1.00 90.88 185 SER A O 1
ATOM 1517 N N . TYR A 1 186 ? -23.168 12.217 17.284 1.00 91.50 186 TYR A N 1
ATOM 1518 C CA . TYR A 1 186 ? -23.579 13.569 17.662 1.00 91.50 186 TYR A CA 1
ATOM 1519 C C . TYR A 1 186 ? -23.927 13.663 19.154 1.00 91.50 186 TYR A C 1
ATOM 1521 O O . TYR A 1 186 ? -23.424 14.558 19.834 1.00 91.50 186 TYR A O 1
ATOM 1529 N N . ILE A 1 187 ? -24.712 12.717 19.675 1.00 92.44 187 ILE A N 1
ATOM 1530 C CA . ILE A 1 187 ? -25.077 12.622 21.097 1.00 92.44 187 ILE A CA 1
ATOM 1531 C C . ILE A 1 187 ? -23.823 12.472 21.958 1.00 92.44 187 ILE A C 1
ATOM 1533 O O . ILE A 1 187 ? -23.614 13.253 22.885 1.00 92.44 187 ILE A O 1
ATOM 1537 N N . ALA A 1 188 ? -22.935 11.539 21.603 1.00 91.69 188 ALA A N 1
ATOM 1538 C CA . ALA A 1 188 ? -21.686 11.330 22.329 1.00 91.69 188 ALA A CA 1
ATOM 1539 C C . ALA A 1 188 ? -20.814 12.595 22.357 1.00 91.69 188 ALA A C 1
ATOM 1541 O O . ALA A 1 188 ? -20.274 12.960 23.399 1.00 91.69 188 ALA A O 1
ATOM 1542 N N . LYS A 1 189 ? -20.718 13.318 21.233 1.00 92.62 189 LYS A N 1
ATOM 1543 C CA . LYS A 1 189 ? -20.005 14.601 21.181 1.00 92.62 189 LYS A CA 1
ATOM 1544 C C . LYS A 1 189 ? -20.663 15.654 22.077 1.00 92.62 189 LYS A C 1
ATOM 1546 O O . LYS A 1 189 ? -19.953 16.394 22.752 1.00 92.62 189 LYS A O 1
ATOM 1551 N N . LYS A 1 190 ? -21.996 15.739 22.073 1.00 93.00 190 LYS A N 1
ATOM 1552 C CA . LYS A 1 190 ? -22.756 16.686 22.898 1.00 93.00 190 LYS A CA 1
ATOM 1553 C C . LYS A 1 190 ? -22.505 16.437 24.385 1.00 93.00 190 LYS A C 1
ATOM 1555 O O . LYS A 1 190 ? -22.165 17.382 25.088 1.00 93.00 190 LYS A O 1
ATOM 1560 N N . PHE A 1 191 ? -22.609 15.190 24.839 1.00 92.12 191 PHE A N 1
ATOM 1561 C CA . PHE A 1 191 ? -22.356 14.844 26.238 1.00 92.12 191 PHE A CA 1
ATOM 1562 C C . PHE A 1 191 ? -20.902 15.064 26.632 1.00 92.12 191 PHE A C 1
ATOM 1564 O O . PHE A 1 191 ? -20.662 15.734 27.628 1.00 92.12 191 PHE A O 1
ATOM 1571 N N . PHE A 1 192 ? -19.941 14.655 25.800 1.00 91.25 192 PHE A N 1
ATOM 1572 C CA . PHE A 1 192 ? -18.531 14.947 26.052 1.00 91.25 192 PHE A CA 1
ATOM 1573 C C . PHE A 1 192 ? -18.260 16.452 26.220 1.00 91.25 192 PHE A C 1
ATOM 1575 O O . PHE A 1 192 ? -17.506 16.850 27.099 1.00 91.25 192 PHE A O 1
ATOM 1582 N N . LEU A 1 193 ? -18.886 17.316 25.410 1.00 91.81 193 LEU A N 1
ATOM 1583 C CA . LEU A 1 193 ? -18.721 18.770 25.525 1.00 91.81 193 LEU A CA 1
ATOM 1584 C C . LEU A 1 193 ? -19.329 19.359 26.805 1.00 91.81 193 LEU A C 1
ATOM 1586 O O . LEU A 1 193 ? -18.884 20.427 27.226 1.00 91.81 193 LEU A O 1
ATOM 1590 N N . GLN A 1 194 ? -20.301 18.686 27.416 1.00 92.44 194 GLN A N 1
ATOM 1591 C CA . GLN A 1 194 ? -20.934 19.106 28.669 1.00 92.44 194 GLN A CA 1
ATOM 1592 C C . GLN A 1 194 ? -20.167 18.652 29.916 1.00 92.44 194 GLN A C 1
ATOM 1594 O O . GLN A 1 194 ? -20.392 19.219 30.980 1.00 92.44 194 GLN A O 1
ATOM 1599 N N . GLU A 1 195 ? -19.257 17.684 29.790 1.00 92.56 195 GLU A N 1
ATOM 1600 C CA . GLU A 1 195 ? -18.421 17.240 30.910 1.00 92.56 195 GLU A CA 1
ATOM 1601 C C . GLU A 1 195 ? -17.492 18.357 31.410 1.00 92.56 195 GLU A C 1
ATOM 1603 O O . GLU A 1 195 ? -17.144 19.306 30.688 1.00 92.56 195 GLU A O 1
ATOM 1608 N N . ASP A 1 196 ? -17.054 18.230 32.658 1.00 93.25 196 ASP A N 1
ATOM 1609 C CA . ASP A 1 196 ? -16.072 19.123 33.255 1.00 93.25 196 ASP A CA 1
ATOM 1610 C C . ASP A 1 196 ? -14.690 18.991 32.581 1.00 93.25 196 ASP A C 1
ATOM 1612 O O . ASP A 1 196 ? -14.397 18.057 31.825 1.00 93.25 196 ASP A O 1
ATOM 1616 N N . LYS A 1 197 ? -13.828 19.986 32.812 1.00 90.88 197 LYS A N 1
ATOM 1617 C CA . LYS A 1 197 ? -12.513 20.054 32.162 1.00 90.88 197 LYS A CA 1
ATOM 1618 C C . LYS A 1 197 ? -11.597 18.897 32.584 1.00 90.88 197 LYS A C 1
ATOM 1620 O O . LYS A 1 197 ? -10.846 18.400 31.750 1.00 90.88 197 LYS A O 1
ATOM 1625 N N . GLU A 1 198 ? -11.680 18.456 33.834 1.00 90.12 198 GLU A N 1
ATOM 1626 C CA . GLU A 1 198 ? -10.833 17.393 34.379 1.00 90.12 198 GLU A CA 1
ATOM 1627 C C . GLU A 1 198 ? -11.196 16.031 33.767 1.00 90.12 198 GLU A C 1
ATOM 1629 O O . GLU A 1 198 ? -10.325 15.301 33.288 1.00 90.12 198 GLU A O 1
ATOM 1634 N N . THR A 1 199 ? -12.492 15.735 33.661 1.00 88.75 199 THR A N 1
ATOM 1635 C CA . THR A 1 199 ? -13.025 14.543 32.994 1.00 88.75 199 THR A CA 1
ATOM 1636 C C . THR A 1 199 ? -12.653 14.504 31.513 1.00 88.75 199 THR A C 1
ATOM 1638 O O . THR A 1 199 ? -12.244 13.456 31.005 1.00 88.75 199 THR A O 1
ATOM 1641 N N . LYS A 1 200 ? -12.731 15.643 30.810 1.00 89.62 200 LYS A N 1
ATOM 1642 C CA . LYS A 1 200 ? -12.308 15.742 29.402 1.00 89.62 200 LYS A CA 1
ATOM 1643 C C . LYS A 1 200 ? -10.832 15.398 29.227 1.00 89.62 200 LYS A C 1
ATOM 1645 O O . LYS A 1 200 ? -10.498 14.552 28.399 1.00 89.62 200 LYS A O 1
ATOM 1650 N N . GLU A 1 201 ? -9.963 16.007 30.031 1.00 90.75 201 GLU A N 1
ATOM 1651 C CA . GLU A 1 201 ? -8.519 15.762 29.973 1.00 90.75 201 GLU A CA 1
ATOM 1652 C C . GLU A 1 201 ? -8.164 14.311 30.328 1.00 90.75 201 GLU A C 1
ATOM 1654 O O . GLU A 1 201 ? -7.276 13.717 29.708 1.00 90.75 201 GLU A O 1
ATOM 1659 N N . ARG A 1 202 ? -8.869 13.709 31.295 1.00 92.12 202 ARG A N 1
ATOM 1660 C CA . ARG A 1 202 ? -8.702 12.294 31.653 1.00 92.12 202 ARG A CA 1
ATOM 1661 C C . ARG A 1 202 ? -9.025 11.378 30.471 1.00 92.12 202 ARG A C 1
ATOM 1663 O O . ARG A 1 202 ? -8.192 10.554 30.096 1.00 92.12 202 ARG A O 1
ATOM 1670 N N . LEU A 1 203 ? -10.186 11.561 29.845 1.00 91.19 203 LEU A N 1
ATOM 1671 C CA . LEU A 1 203 ? -10.634 10.732 28.720 1.00 91.19 203 LEU A CA 1
ATOM 1672 C C . LEU A 1 203 ? -9.741 10.874 27.483 1.00 91.19 203 LEU A C 1
ATOM 1674 O O . LEU A 1 203 ? -9.497 9.898 26.771 1.00 91.19 203 LEU A O 1
ATOM 1678 N N . GLU A 1 204 ? -9.220 12.073 27.221 1.00 91.44 204 GLU A N 1
ATOM 1679 C CA . GLU A 1 2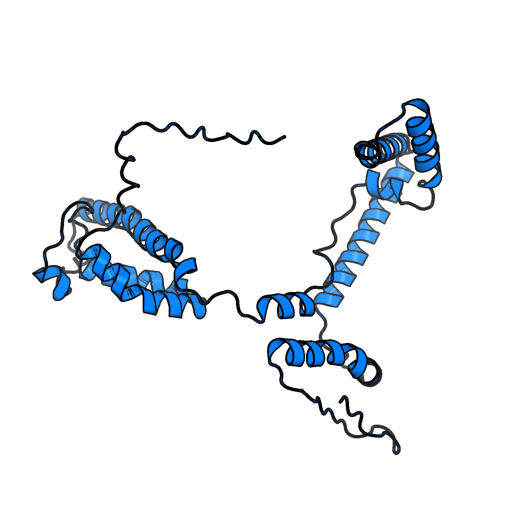04 ? -8.256 12.288 26.140 1.00 91.44 204 GLU A CA 1
ATOM 1680 C C . GLU A 1 204 ? -6.955 11.510 26.379 1.00 91.44 204 GLU A C 1
ATOM 1682 O O . GLU A 1 204 ? -6.488 10.808 25.474 1.00 91.44 204 GLU A O 1
ATOM 1687 N N . LYS A 1 205 ? -6.421 11.553 27.609 1.00 91.88 205 LYS A N 1
ATOM 1688 C CA . LYS A 1 205 ? -5.225 10.789 28.000 1.00 91.88 205 LYS A CA 1
ATOM 1689 C C . LYS A 1 205 ? -5.446 9.282 27.895 1.00 91.88 205 LYS A C 1
ATOM 1691 O O . LYS A 1 205 ? -4.576 8.571 27.391 1.00 91.88 205 LYS A O 1
ATOM 1696 N N . GLU A 1 206 ? -6.594 8.779 28.332 1.00 90.56 206 GLU A N 1
ATOM 1697 C CA . GLU A 1 206 ? -6.915 7.352 28.235 1.00 90.56 206 GLU A CA 1
ATOM 1698 C C . GLU A 1 206 ? -7.064 6.879 26.783 1.00 90.56 206 GLU A C 1
ATOM 1700 O O . GLU A 1 206 ? -6.551 5.813 26.424 1.00 90.56 206 GLU A O 1
ATOM 1705 N N . ASN A 1 207 ? -7.695 7.681 25.918 1.00 92.25 207 ASN A N 1
ATOM 1706 C CA . ASN A 1 207 ? -7.782 7.390 24.487 1.00 92.25 207 ASN A CA 1
ATOM 1707 C C . ASN A 1 207 ? -6.381 7.345 23.846 1.00 92.25 207 ASN A C 1
ATOM 1709 O O . ASN A 1 207 ? -6.084 6.454 23.047 1.00 92.25 207 ASN A O 1
ATOM 1713 N N . ASP A 1 208 ? -5.487 8.260 24.234 1.00 90.81 208 ASP A N 1
ATOM 1714 C CA . ASP A 1 208 ? -4.087 8.248 23.798 1.00 90.81 208 ASP A CA 1
ATOM 1715 C C . ASP A 1 208 ? -3.325 7.005 24.255 1.00 90.81 208 ASP A C 1
ATOM 1717 O O . ASP A 1 208 ? -2.611 6.386 23.460 1.00 90.81 208 ASP A O 1
ATOM 1721 N N . LEU A 1 209 ? -3.482 6.608 25.518 1.00 90.44 209 LEU A N 1
ATOM 1722 C CA . LEU A 1 209 ? -2.863 5.395 26.051 1.00 90.44 209 LEU A CA 1
ATOM 1723 C C . LEU A 1 209 ? -3.390 4.141 25.350 1.00 90.44 209 LEU A C 1
ATOM 1725 O O . LEU A 1 209 ? -2.607 3.266 24.981 1.00 90.44 209 LEU A O 1
ATOM 1729 N N . THR A 1 210 ? -4.698 4.072 25.114 1.00 87.38 210 THR A N 1
ATOM 1730 C CA . THR A 1 210 ? -5.341 2.959 24.406 1.00 87.38 210 THR A CA 1
ATOM 1731 C C . THR A 1 210 ? -4.811 2.842 22.980 1.00 87.38 210 THR A C 1
ATOM 1733 O O . THR A 1 210 ? -4.423 1.756 22.549 1.00 87.38 210 THR A O 1
ATOM 1736 N N . HIS A 1 211 ? -4.708 3.964 22.264 1.00 88.69 211 HIS A N 1
ATOM 1737 C CA . HIS A 1 211 ? -4.135 3.989 20.923 1.00 88.69 211 HIS A CA 1
ATOM 1738 C C . HIS A 1 211 ? -2.666 3.548 20.916 1.00 88.69 211 HIS A C 1
ATOM 1740 O O . HIS A 1 211 ? -2.291 2.706 20.104 1.00 88.69 211 HIS A O 1
ATOM 1746 N N . LYS A 1 212 ? -1.843 4.048 21.848 1.00 88.88 212 LYS A N 1
ATOM 1747 C CA . LYS A 1 212 ? -0.437 3.629 21.981 1.00 88.88 212 LYS A CA 1
ATOM 1748 C C . LYS A 1 212 ? -0.305 2.121 22.204 1.00 88.88 212 LYS A C 1
ATOM 1750 O O . LYS A 1 212 ? 0.528 1.496 21.555 1.00 88.88 212 LYS A O 1
ATOM 1755 N N . LYS A 1 213 ? -1.144 1.527 23.062 1.00 86.00 213 LYS A N 1
ATOM 1756 C CA . LYS A 1 213 ? -1.170 0.070 23.292 1.00 86.00 213 LYS A CA 1
ATOM 1757 C C . LYS A 1 213 ? -1.534 -0.704 22.023 1.00 86.00 213 LYS A C 1
ATOM 1759 O O . LYS A 1 213 ? -0.863 -1.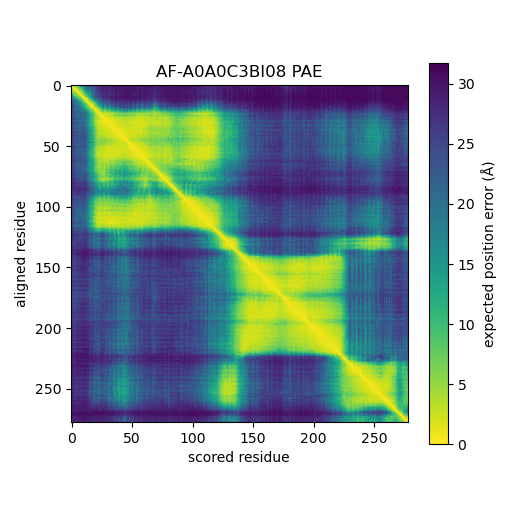676 21.697 1.00 86.00 213 LYS A O 1
ATOM 1764 N N . MET A 1 214 ? -2.550 -0.254 21.282 1.00 81.94 214 MET A N 1
ATOM 1765 C CA . MET A 1 214 ? -2.954 -0.887 20.018 1.00 81.94 214 MET A CA 1
ATOM 1766 C C . MET A 1 214 ? -1.859 -0.805 18.949 1.00 81.94 214 MET A C 1
ATOM 1768 O O . MET A 1 214 ? -1.606 -1.792 18.264 1.00 81.94 214 MET A O 1
ATOM 1772 N N . VAL A 1 215 ? -1.190 0.345 18.816 1.00 85.50 215 VAL A N 1
ATOM 1773 C CA . VAL A 1 215 ? -0.064 0.513 17.883 1.00 85.50 215 VAL A CA 1
ATOM 1774 C C . VAL A 1 215 ? 1.112 -0.372 18.286 1.00 85.50 215 VAL A C 1
ATOM 1776 O O . VAL A 1 215 ? 1.666 -1.045 17.428 1.00 85.50 215 VAL A O 1
ATOM 1779 N N . ALA A 1 216 ? 1.457 -0.438 19.574 1.00 82.50 216 ALA A N 1
ATOM 1780 C CA . ALA A 1 216 ? 2.527 -1.308 20.057 1.00 82.50 216 ALA A CA 1
ATOM 1781 C C . ALA A 1 216 ? 2.234 -2.795 19.793 1.00 82.50 216 ALA A C 1
ATOM 1783 O O . ALA A 1 216 ? 3.119 -3.511 19.337 1.00 82.50 216 ALA A O 1
ATOM 1784 N N . ALA A 1 217 ? 0.994 -3.249 20.010 1.00 77.25 217 ALA A N 1
ATOM 1785 C CA . ALA A 1 217 ? 0.577 -4.617 19.695 1.00 77.25 217 ALA A CA 1
ATOM 1786 C C . ALA A 1 217 ? 0.629 -4.902 18.183 1.00 77.25 217 ALA A C 1
ATOM 1788 O O . ALA A 1 217 ? 1.134 -5.941 17.765 1.00 77.25 217 ALA A O 1
ATOM 1789 N N . TYR A 1 218 ? 0.171 -3.953 17.359 1.00 75.50 218 TYR A N 1
ATOM 1790 C CA . TYR A 1 218 ? 0.272 -4.042 15.901 1.00 75.50 218 TYR A CA 1
ATOM 1791 C C . TYR A 1 218 ? 1.733 -4.093 15.429 1.00 75.50 218 TYR A C 1
ATOM 1793 O O . TYR A 1 218 ? 2.077 -4.901 14.571 1.00 75.50 218 TYR A O 1
ATOM 1801 N N . GLU A 1 219 ? 2.609 -3.263 16.001 1.00 75.50 219 GLU A N 1
ATOM 1802 C CA . GLU A 1 219 ? 4.040 -3.275 15.703 1.00 75.50 219 GLU A CA 1
ATOM 1803 C C . GLU A 1 219 ? 4.725 -4.558 16.169 1.00 75.50 219 GLU A C 1
ATOM 1805 O O . GLU A 1 219 ? 5.580 -5.058 15.450 1.00 75.50 219 GLU A O 1
ATOM 1810 N N . ALA A 1 220 ? 4.372 -5.097 17.338 1.00 71.00 220 ALA A N 1
ATOM 1811 C CA . ALA A 1 220 ? 4.910 -6.361 17.836 1.00 71.00 220 ALA A CA 1
ATOM 1812 C C . ALA A 1 220 ? 4.523 -7.528 16.917 1.00 71.00 220 ALA A C 1
ATOM 1814 O O . ALA A 1 220 ? 5.389 -8.309 16.531 1.00 71.00 220 ALA A O 1
ATOM 1815 N N . ALA A 1 221 ? 3.260 -7.576 16.479 1.00 65.56 221 ALA A N 1
ATOM 1816 C CA . ALA A 1 221 ? 2.789 -8.546 15.491 1.00 65.56 221 ALA A CA 1
ATOM 1817 C C . ALA A 1 221 ? 3.518 -8.411 14.140 1.00 65.56 221 ALA A C 1
ATOM 1819 O O . ALA A 1 221 ? 3.765 -9.404 13.464 1.00 65.56 221 ALA A O 1
ATOM 1820 N N . TRP A 1 222 ? 3.908 -7.191 13.753 1.00 64.56 222 TRP A N 1
ATOM 1821 C CA . TRP A 1 222 ? 4.677 -6.925 12.530 1.00 64.56 222 TRP A CA 1
ATOM 1822 C C . TRP A 1 222 ? 6.184 -7.183 12.657 1.00 64.56 222 TRP A C 1
ATOM 1824 O O . TRP A 1 222 ? 6.843 -7.479 11.662 1.00 64.56 222 TRP A O 1
ATOM 1834 N N . LYS A 1 223 ? 6.748 -7.021 13.856 1.00 64.94 223 LYS A N 1
ATOM 1835 C CA . LYS A 1 223 ? 8.181 -7.177 14.153 1.00 64.94 223 LYS A CA 1
ATOM 1836 C C . LYS A 1 223 ? 8.557 -8.606 14.552 1.00 64.94 223 LYS A C 1
ATOM 1838 O O . LYS A 1 223 ? 9.723 -8.816 14.873 1.00 64.94 223 LYS A O 1
ATOM 1843 N N . GLY A 1 224 ? 7.611 -9.549 14.554 1.00 55.25 224 GLY A N 1
ATOM 1844 C CA . GLY A 1 224 ? 7.790 -10.920 15.033 1.00 55.25 224 GLY A CA 1
ATOM 1845 C C . GLY A 1 224 ? 8.980 -11.648 14.403 1.00 55.25 224 GLY A C 1
ATOM 1846 O O . GLY A 1 224 ? 8.854 -12.305 13.375 1.00 55.25 224 GLY A O 1
ATOM 1847 N N . LEU A 1 225 ? 10.143 -11.546 15.046 1.00 56.09 225 LEU A N 1
ATOM 1848 C CA . LEU A 1 225 ? 11.154 -12.595 15.048 1.00 56.09 225 LEU A CA 1
ATOM 1849 C C . LEU A 1 225 ? 10.640 -13.715 15.965 1.00 56.09 225 LEU A C 1
ATOM 1851 O O . LEU A 1 225 ? 9.972 -13.409 16.957 1.00 56.09 225 LEU A O 1
ATOM 1855 N N . PRO A 1 226 ? 10.924 -14.990 15.648 1.00 55.03 226 PRO A N 1
ATOM 1856 C CA . PRO A 1 226 ? 10.441 -16.112 16.441 1.00 55.03 226 PRO A CA 1
ATOM 1857 C C . PRO A 1 226 ? 10.919 -16.005 17.898 1.00 55.03 226 PRO A C 1
ATOM 1859 O O . PRO A 1 226 ? 11.962 -15.388 18.154 1.00 55.03 226 PRO A O 1
ATOM 1862 N N . PRO A 1 227 ? 10.207 -16.630 18.851 1.00 54.06 227 PRO A N 1
ATOM 1863 C CA . PRO A 1 227 ? 10.681 -16.746 20.222 1.00 54.06 227 PRO A CA 1
ATOM 1864 C C . PRO A 1 227 ? 12.093 -17.358 20.234 1.00 54.06 227 PRO A C 1
ATOM 1866 O O . PRO A 1 227 ? 12.326 -18.477 19.775 1.00 54.06 227 PRO A O 1
ATOM 1869 N N . ILE A 1 228 ? 13.079 -16.589 20.709 1.00 60.16 228 ILE A N 1
ATOM 1870 C CA . ILE A 1 228 ? 14.460 -17.075 20.893 1.00 60.16 228 ILE A CA 1
ATOM 1871 C C . ILE A 1 228 ? 14.558 -17.900 22.192 1.00 60.16 228 ILE A C 1
ATOM 1873 O O . ILE A 1 228 ? 15.521 -18.641 22.387 1.00 60.16 228 ILE A O 1
ATOM 1877 N N . ASN A 1 229 ? 13.563 -17.806 23.084 1.00 73.38 229 ASN A N 1
ATOM 1878 C CA . ASN A 1 229 ? 13.537 -18.591 24.310 1.00 73.38 229 ASN A CA 1
ATOM 1879 C C . ASN A 1 229 ? 13.185 -20.068 24.023 1.00 73.38 229 ASN A C 1
ATOM 1881 O O . ASN A 1 229 ? 12.365 -20.350 23.151 1.00 73.38 229 ASN A O 1
ATOM 1885 N N . PRO A 1 230 ? 13.777 -21.018 24.768 1.00 67.06 230 PRO A N 1
ATOM 1886 C CA . PRO A 1 230 ? 13.478 -22.437 24.635 1.00 67.06 230 PRO A CA 1
ATOM 1887 C C . PRO A 1 230 ? 11.985 -22.754 24.753 1.00 67.06 230 PRO A C 1
ATOM 1889 O O . PRO A 1 230 ? 11.460 -23.402 23.858 1.00 67.06 230 PRO A O 1
ATOM 1892 N N . ASP A 1 231 ? 11.306 -22.242 25.778 1.00 67.38 231 ASP A N 1
ATOM 1893 C CA . ASP A 1 231 ? 9.906 -22.588 26.064 1.00 67.38 231 ASP A CA 1
ATOM 1894 C C . ASP A 1 231 ? 8.934 -22.072 24.990 1.00 67.38 231 ASP A C 1
ATOM 1896 O O . ASP A 1 231 ? 8.015 -22.779 24.594 1.00 67.38 231 ASP A O 1
ATOM 1900 N N . GLY A 1 232 ? 9.188 -20.888 24.423 1.00 67.25 232 GLY A N 1
ATOM 1901 C CA . GLY A 1 232 ? 8.375 -20.360 23.321 1.00 67.25 232 GLY A CA 1
ATOM 1902 C C . GLY A 1 232 ? 8.573 -21.112 22.000 1.00 67.25 232 GLY A C 1
ATOM 1903 O O . GLY A 1 232 ? 7.733 -21.023 21.112 1.00 67.25 232 GLY A O 1
ATOM 1904 N N . GLN A 1 233 ? 9.665 -21.870 21.846 1.00 73.12 233 GLN A N 1
ATOM 1905 C CA . GLN A 1 233 ? 9.854 -22.769 20.700 1.00 73.12 233 GLN A CA 1
ATOM 1906 C C . GLN A 1 233 ? 9.098 -24.090 20.868 1.00 73.12 233 GLN A C 1
ATOM 1908 O O . GLN A 1 233 ? 8.796 -24.732 19.867 1.00 73.12 233 GLN A O 1
ATOM 1913 N N . ASP A 1 234 ? 8.850 -24.518 22.108 1.00 73.19 234 ASP A N 1
ATOM 1914 C CA . ASP A 1 234 ? 8.045 -25.700 22.423 1.00 73.19 234 ASP A CA 1
ATOM 1915 C C . ASP A 1 234 ? 6.570 -25.406 22.118 1.00 73.19 234 ASP A C 1
ATOM 1917 O O . ASP A 1 234 ? 5.959 -26.130 21.338 1.00 73.19 234 ASP A O 1
ATOM 1921 N N . GLU A 1 235 ? 6.057 -24.278 22.613 1.00 70.06 235 GLU A N 1
ATOM 1922 C CA . GLU A 1 235 ? 4.697 -23.787 22.338 1.00 70.06 235 GLU A CA 1
ATOM 1923 C C . GLU A 1 235 ? 4.467 -23.565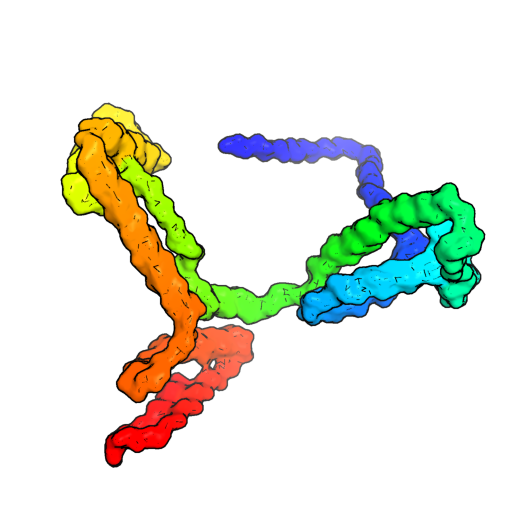 20.830 1.00 70.06 235 GLU A C 1
ATOM 1925 O O . GLU A 1 235 ? 3.501 -24.062 20.258 1.00 70.06 235 GLU A O 1
ATOM 1930 N N . ALA A 1 236 ? 5.425 -22.944 20.130 1.00 72.12 236 ALA A N 1
ATOM 1931 C CA . ALA A 1 236 ? 5.337 -22.763 18.679 1.00 72.12 236 ALA A CA 1
ATOM 1932 C C . ALA A 1 236 ? 5.363 -24.081 17.878 1.00 72.12 236 ALA A C 1
ATOM 1934 O O . ALA A 1 236 ? 4.907 -24.099 16.736 1.00 72.12 236 ALA A O 1
ATOM 1935 N N . LEU A 1 237 ? 5.923 -25.169 18.426 1.00 75.31 237 LEU A N 1
ATOM 1936 C CA . LEU A 1 237 ? 5.878 -26.495 17.796 1.00 75.31 237 LEU A CA 1
ATOM 1937 C C . LEU A 1 237 ? 4.538 -27.195 18.013 1.00 75.31 237 LEU A C 1
ATOM 1939 O O . LEU A 1 237 ? 4.117 -27.941 17.132 1.00 75.31 237 LEU A O 1
ATOM 1943 N N . GLU A 1 238 ? 3.888 -26.964 19.152 1.00 76.50 238 GLU A N 1
ATOM 1944 C CA . GLU A 1 238 ? 2.536 -27.461 19.425 1.00 76.50 238 GLU A CA 1
ATOM 1945 C C . GLU A 1 238 ? 1.504 -26.757 18.530 1.00 76.50 238 GLU A C 1
ATOM 1947 O O . GLU A 1 238 ? 0.653 -27.417 17.940 1.00 76.50 238 GLU A O 1
ATOM 1952 N N . GLU A 1 239 ? 1.645 -25.445 18.319 1.00 73.06 239 GLU A N 1
ATOM 1953 C CA . GLU A 1 239 ? 0.778 -24.655 17.427 1.00 73.06 239 GLU A CA 1
ATOM 1954 C C . GLU A 1 239 ? 1.131 -24.790 15.930 1.00 73.06 239 GLU A C 1
ATOM 1956 O O . GLU A 1 239 ? 0.436 -24.256 15.058 1.00 73.06 239 GLU A O 1
ATOM 1961 N N . LEU A 1 240 ? 2.222 -25.493 15.598 1.00 77.44 240 LEU A N 1
ATOM 1962 C CA . LEU A 1 240 ? 2.738 -25.566 14.229 1.00 77.44 240 LEU A CA 1
ATOM 1963 C C . LEU A 1 240 ? 1.750 -26.241 13.273 1.00 77.44 240 LEU A C 1
ATOM 1965 O O . LEU A 1 240 ? 1.635 -25.814 12.126 1.00 77.44 240 LEU A O 1
ATOM 1969 N N . GLU A 1 241 ? 1.054 -27.283 13.729 1.00 74.69 241 GLU A N 1
ATOM 1970 C CA . GLU A 1 241 ? 0.068 -28.011 12.924 1.00 74.69 241 GLU A CA 1
ATOM 1971 C C . GLU A 1 241 ? -1.083 -27.090 12.500 1.00 74.69 241 GLU A C 1
ATOM 1973 O O . GLU A 1 241 ? -1.350 -26.947 11.307 1.00 74.69 241 GLU A O 1
ATOM 1978 N N . GLU A 1 242 ? -1.689 -26.377 13.453 1.00 72.94 242 GLU A N 1
ATOM 1979 C CA . GLU A 1 242 ? -2.799 -25.454 13.190 1.00 72.94 242 GLU A CA 1
ATOM 1980 C C . GLU A 1 242 ? -2.397 -24.302 12.257 1.00 72.94 242 GLU A C 1
ATOM 1982 O O . GLU A 1 242 ? -3.191 -23.861 11.421 1.00 72.94 242 GLU A O 1
ATOM 1987 N N . LEU A 1 243 ? -1.152 -23.827 12.363 1.00 76.44 243 LEU A N 1
ATOM 1988 C CA . LEU A 1 243 ? -0.635 -22.745 11.528 1.00 76.44 243 LEU A CA 1
ATOM 1989 C C . LEU A 1 243 ? -0.297 -23.205 10.102 1.00 76.44 243 LEU A C 1
ATOM 1991 O O . LEU A 1 243 ? -0.522 -22.471 9.135 1.00 76.44 243 LEU A O 1
ATOM 1995 N N . VAL A 1 244 ? 0.302 -24.389 9.965 1.00 81.75 244 VAL A N 1
ATOM 1996 C CA . VAL A 1 244 ? 0.852 -24.881 8.695 1.00 81.75 244 VAL A CA 1
ATOM 1997 C C . VAL A 1 244 ? -0.204 -25.591 7.856 1.00 81.75 244 VAL A C 1
ATOM 1999 O O . VAL A 1 244 ? -0.135 -25.500 6.628 1.00 81.75 244 VAL A O 1
ATOM 2002 N N . GLN A 1 245 ? -1.203 -26.234 8.464 1.00 79.88 245 GLN A N 1
ATOM 2003 C CA . GLN A 1 245 ? -2.221 -26.975 7.716 1.00 79.88 245 GLN A CA 1
ATOM 2004 C C . GLN A 1 245 ? -2.941 -26.111 6.661 1.00 79.88 245 GLN A C 1
ATOM 2006 O O . GLN A 1 245 ? -2.938 -26.495 5.491 1.00 79.88 245 GLN A O 1
ATOM 2011 N N . PRO A 1 246 ? -3.431 -24.887 6.966 1.00 80.06 246 PRO A N 1
ATOM 2012 C CA . PRO A 1 246 ? -4.066 -24.030 5.958 1.00 80.06 246 PRO A CA 1
ATOM 2013 C C . PRO A 1 246 ? -3.122 -23.616 4.818 1.00 80.06 246 PRO A C 1
ATOM 2015 O O 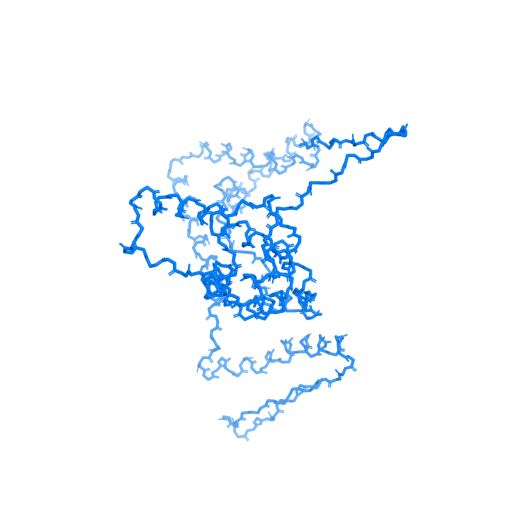. PRO A 1 246 ? -3.564 -23.296 3.711 1.00 80.06 246 PRO A O 1
ATOM 2018 N N . LEU A 1 247 ? -1.812 -23.591 5.081 1.00 82.44 247 LEU A N 1
ATOM 2019 C CA . LEU A 1 247 ? -0.791 -23.281 4.086 1.00 82.44 247 LEU A CA 1
ATOM 2020 C C . LEU A 1 247 ? -0.548 -24.473 3.150 1.00 82.44 247 LEU A C 1
ATOM 2022 O O . LEU A 1 247 ? -0.471 -24.270 1.936 1.00 82.44 247 LEU A O 1
ATOM 2026 N N . LEU A 1 248 ? -0.477 -25.693 3.690 1.00 87.00 248 LEU A N 1
ATOM 2027 C CA . LEU A 1 248 ? -0.371 -26.928 2.904 1.00 87.00 248 LEU A CA 1
ATOM 2028 C C . LEU A 1 248 ? -1.630 -27.158 2.060 1.00 87.00 248 LEU A C 1
ATOM 2030 O O . LEU A 1 248 ? -1.513 -27.369 0.851 1.00 87.00 248 LEU A O 1
ATOM 2034 N N . ASP A 1 249 ? -2.814 -26.985 2.651 1.00 84.38 249 ASP A N 1
ATOM 2035 C CA . ASP A 1 249 ? -4.103 -27.062 1.954 1.00 84.38 249 ASP A CA 1
ATOM 2036 C C . ASP A 1 249 ? -4.184 -26.019 0.827 1.00 84.38 249 ASP A C 1
ATOM 2038 O O . ASP A 1 249 ? -4.655 -26.290 -0.280 1.00 84.38 249 ASP A O 1
ATOM 2042 N N . GLY A 1 250 ? -3.672 -24.810 1.079 1.00 83.69 250 GLY A N 1
ATOM 2043 C CA . GLY A 1 250 ? -3.560 -23.761 0.073 1.00 83.69 250 GLY A CA 1
ATOM 2044 C C . GLY A 1 250 ? -2.640 -24.148 -1.086 1.00 83.69 250 GLY A C 1
ATOM 2045 O O . GLY A 1 250 ? -2.977 -23.908 -2.248 1.00 83.69 250 GLY A O 1
ATOM 2046 N N . PHE A 1 251 ? -1.498 -24.780 -0.813 1.00 85.06 251 PHE A N 1
ATOM 2047 C CA . PHE A 1 251 ? -0.623 -25.282 -1.870 1.00 85.06 251 PHE A CA 1
ATOM 2048 C C . PHE A 1 251 ? -1.273 -26.408 -2.680 1.00 85.06 251 PHE A C 1
ATOM 2050 O O . PHE A 1 251 ? -1.181 -26.379 -3.914 1.00 85.06 251 PHE A O 1
ATOM 2057 N N . GLU A 1 252 ? -1.975 -27.340 -2.031 1.00 88.69 252 GLU A N 1
ATOM 2058 C CA . GLU A 1 252 ? -2.735 -28.389 -2.718 1.00 88.69 252 GLU A CA 1
ATOM 2059 C C . GLU A 1 252 ? -3.829 -27.785 -3.603 1.00 88.69 252 GLU A C 1
ATOM 2061 O O . GLU A 1 252 ? -3.908 -28.112 -4.786 1.00 88.69 252 GLU A O 1
ATOM 2066 N N . ALA A 1 253 ? -4.593 -26.813 -3.105 1.00 84.31 253 ALA A N 1
ATOM 2067 C CA . ALA A 1 253 ? -5.647 -26.158 -3.876 1.00 84.31 253 ALA A CA 1
ATOM 2068 C C . ALA A 1 253 ? -5.126 -25.424 -5.128 1.00 84.31 253 ALA A C 1
ATOM 2070 O O . ALA A 1 253 ? -5.797 -25.408 -6.162 1.00 84.31 253 ALA A O 1
ATOM 2071 N N . TYR A 1 254 ? -3.939 -24.809 -5.060 1.00 80.38 254 TYR A N 1
ATOM 2072 C CA . TYR A 1 254 ? -3.368 -24.052 -6.183 1.00 80.38 254 TYR A CA 1
ATOM 2073 C C . TYR A 1 254 ? -2.584 -24.906 -7.186 1.00 80.38 254 TYR A C 1
ATOM 2075 O O . TYR A 1 254 ? -2.422 -24.483 -8.333 1.00 80.38 254 TYR A O 1
ATOM 2083 N N . THR A 1 255 ? -2.073 -26.070 -6.779 1.00 85.31 255 THR A N 1
ATOM 2084 C CA . THR A 1 255 ? -1.174 -26.889 -7.618 1.00 85.31 255 THR A CA 1
ATOM 2085 C C . THR A 1 255 ? -1.708 -28.284 -7.932 1.00 85.31 255 THR A C 1
ATOM 2087 O O . THR A 1 255 ? -1.221 -28.909 -8.871 1.00 85.31 255 THR A O 1
ATOM 2090 N N . GLY A 1 256 ? -2.695 -28.772 -7.177 1.00 85.69 256 GLY A N 1
ATOM 2091 C CA . GLY A 1 256 ? -3.199 -30.145 -7.241 1.00 85.69 256 GLY A CA 1
ATOM 2092 C C . GLY A 1 256 ? -2.239 -31.193 -6.666 1.00 85.69 256 GLY A C 1
ATOM 2093 O O . GLY A 1 256 ? -2.445 -32.385 -6.885 1.00 85.69 256 GLY A O 1
ATOM 2094 N N . VAL A 1 257 ? -1.174 -30.769 -5.980 1.00 86.94 257 VAL A N 1
ATOM 2095 C CA . VAL A 1 257 ? -0.145 -31.644 -5.405 1.00 86.94 257 VAL A CA 1
ATOM 2096 C C . VAL A 1 257 ? -0.262 -31.635 -3.887 1.00 86.94 257 VAL A C 1
ATOM 2098 O O . VAL A 1 257 ? -0.433 -30.578 -3.290 1.00 86.94 257 VAL A O 1
ATOM 2101 N N . ARG A 1 258 ? -0.130 -32.802 -3.253 1.00 85.75 258 ARG A N 1
ATOM 2102 C CA . ARG A 1 258 ? -0.069 -32.903 -1.791 1.00 85.75 258 ARG A CA 1
ATOM 2103 C C . ARG A 1 258 ? 1.312 -32.532 -1.275 1.00 85.75 258 ARG A C 1
ATOM 2105 O O . ARG A 1 258 ? 2.317 -33.019 -1.795 1.00 85.75 258 ARG A O 1
ATOM 2112 N N . PHE A 1 259 ? 1.347 -31.710 -0.235 1.00 82.94 259 PHE A N 1
ATOM 2113 C CA . PHE A 1 259 ? 2.572 -31.279 0.430 1.00 82.94 259 PHE A CA 1
ATOM 2114 C C . PHE A 1 259 ? 2.599 -31.821 1.852 1.00 82.94 259 PHE A C 1
ATOM 2116 O O . PHE A 1 259 ? 1.582 -31.802 2.526 1.00 82.94 259 PHE A O 1
ATOM 2123 N N . VAL A 1 260 ? 3.774 -32.265 2.297 1.00 83.38 260 VAL A N 1
ATOM 2124 C CA . VAL A 1 260 ? 4.018 -32.745 3.663 1.00 83.38 260 VAL A CA 1
ATOM 2125 C C . VAL A 1 260 ? 5.156 -31.919 4.248 1.00 83.38 260 VAL A C 1
ATOM 2127 O O . VAL A 1 260 ? 6.175 -31.723 3.574 1.00 83.38 260 VAL A O 1
ATOM 2130 N N . LEU A 1 261 ? 5.004 -31.439 5.486 1.00 82.19 261 LEU A N 1
ATOM 2131 C CA . LEU A 1 261 ? 6.062 -30.723 6.199 1.00 82.19 261 LEU A CA 1
ATOM 2132 C C . LEU A 1 261 ? 6.668 -31.614 7.286 1.00 82.19 261 LEU A C 1
ATOM 2134 O O . LEU A 1 261 ? 6.020 -31.973 8.263 1.00 82.19 261 LEU A O 1
ATOM 2138 N N . THR A 1 262 ? 7.961 -31.906 7.155 1.00 79.00 262 THR A N 1
ATOM 2139 C CA . THR A 1 262 ? 8.728 -32.614 8.185 1.00 79.00 262 THR A CA 1
ATOM 2140 C C . THR A 1 262 ? 9.652 -31.646 8.917 1.00 79.00 262 THR A C 1
ATOM 2142 O O . THR A 1 262 ? 10.591 -31.115 8.319 1.00 79.00 262 THR A O 1
ATOM 2145 N N . GLY A 1 263 ? 9.409 -31.441 10.211 1.00 75.25 263 GLY A N 1
ATOM 2146 C CA . GLY A 1 263 ? 10.274 -30.678 11.110 1.00 75.25 263 GLY A CA 1
ATOM 2147 C C . GLY A 1 263 ? 10.844 -31.575 12.208 1.00 75.25 263 GLY A C 1
ATOM 2148 O O . GLY A 1 263 ? 10.166 -32.468 12.704 1.00 75.25 263 GLY A O 1
ATOM 2149 N N . GLY A 1 264 ? 12.098 -31.355 12.597 1.00 70.06 264 GLY A N 1
ATOM 2150 C CA . GLY A 1 264 ? 12.734 -32.119 13.667 1.00 70.06 264 GLY A CA 1
ATOM 2151 C C . GLY A 1 264 ? 13.663 -31.248 14.497 1.00 70.06 264 GLY A C 1
ATOM 2152 O O . GLY A 1 264 ? 14.450 -30.476 13.952 1.00 70.06 264 GLY A O 1
ATOM 2153 N N . ARG A 1 265 ? 13.591 -31.402 15.820 1.00 68.94 265 ARG A N 1
ATOM 2154 C CA . ARG A 1 265 ? 14.563 -30.851 16.768 1.00 68.94 265 ARG A CA 1
ATOM 2155 C C . ARG A 1 265 ? 15.090 -31.967 17.668 1.00 68.94 265 ARG A C 1
ATOM 2157 O O . ARG A 1 265 ? 14.343 -32.908 17.941 1.00 68.94 265 ARG A O 1
ATOM 2164 N N . PRO A 1 266 ? 16.342 -31.885 18.145 1.00 70.56 266 PRO A N 1
ATOM 2165 C CA . PRO A 1 266 ? 16.818 -32.812 19.159 1.00 70.56 266 PRO A CA 1
ATOM 2166 C C . PRO A 1 266 ? 15.953 -32.692 20.430 1.00 70.56 266 PRO A C 1
ATOM 2168 O O . PRO A 1 266 ? 15.613 -31.572 20.832 1.00 70.56 266 PRO A O 1
ATOM 2171 N N . PRO A 1 267 ? 15.570 -33.821 21.048 1.00 62.16 267 PRO A N 1
ATOM 2172 C CA . PRO A 1 267 ? 14.727 -33.827 22.233 1.00 62.16 267 PRO A CA 1
ATOM 2173 C C . PRO A 1 267 ? 15.456 -33.170 23.414 1.00 62.16 267 PRO A C 1
ATOM 2175 O O . PRO A 1 267 ? 16.609 -33.484 23.700 1.00 62.16 267 PRO A O 1
ATOM 2178 N N . ARG A 1 268 ? 14.785 -32.235 24.100 1.00 63.50 268 ARG A N 1
ATOM 2179 C CA . ARG A 1 268 ? 15.306 -31.576 25.316 1.00 63.50 268 ARG A CA 1
ATOM 2180 C C . ARG A 1 268 ? 15.068 -32.396 26.591 1.00 63.50 268 ARG A C 1
ATOM 2182 O O . ARG A 1 268 ? 15.708 -32.145 27.604 1.00 63.50 268 ARG A O 1
ATOM 2189 N N . GLN A 1 269 ? 14.171 -33.379 26.528 1.00 57.91 269 GLN A N 1
ATOM 2190 C CA . GLN A 1 269 ? 13.896 -34.372 27.568 1.00 57.91 269 GLN A CA 1
ATOM 2191 C C . GLN A 1 269 ? 13.887 -35.762 26.920 1.00 57.91 269 GLN A C 1
ATOM 2193 O O . GLN A 1 269 ? 13.486 -35.881 25.766 1.00 57.91 269 GLN A O 1
ATOM 2198 N N . GLU A 1 270 ? 14.282 -36.810 27.648 1.00 49.34 270 GLU A N 1
ATOM 2199 C CA . GLU A 1 270 ? 14.510 -38.186 27.149 1.00 49.34 270 GLU A CA 1
ATOM 2200 C C . GLU A 1 270 ? 13.299 -38.896 26.487 1.00 49.34 270 GLU A C 1
ATOM 2202 O O . GLU A 1 270 ? 13.406 -40.064 26.125 1.00 49.34 270 GLU A O 1
ATOM 2207 N N . SER A 1 271 ? 12.149 -38.237 26.284 1.00 49.44 271 SER A N 1
ATOM 2208 C CA . SER A 1 271 ? 10.913 -38.885 25.811 1.00 49.44 271 SER A CA 1
ATOM 2209 C C . SER A 1 271 ? 10.101 -38.168 24.717 1.00 49.44 271 SER A C 1
ATOM 2211 O O . SER A 1 271 ? 9.000 -38.625 24.404 1.00 49.44 271 SER A O 1
ATOM 2213 N N . SER A 1 272 ? 10.586 -37.099 24.075 1.00 48.94 272 SER A N 1
ATOM 2214 C CA . SER A 1 272 ? 9.779 -36.415 23.046 1.00 48.94 272 SER A CA 1
ATOM 2215 C C . SER A 1 272 ? 9.829 -37.092 21.665 1.00 48.94 272 SER A C 1
ATOM 2217 O O . SER A 1 272 ? 10.891 -37.321 21.086 1.00 48.94 272 SER A O 1
ATOM 2219 N N . LYS A 1 273 ? 8.642 -37.422 21.134 1.00 55.38 273 LYS A N 1
ATOM 2220 C CA . LYS A 1 273 ? 8.421 -37.953 19.778 1.00 55.38 273 LYS A CA 1
ATOM 2221 C C . LYS A 1 273 ? 8.566 -36.841 18.731 1.00 55.38 273 LYS A C 1
ATOM 2223 O O . LYS A 1 273 ? 8.307 -35.678 19.021 1.00 55.38 273 LYS A O 1
ATOM 2228 N N . TYR A 1 274 ? 8.943 -37.211 17.508 1.00 56.06 274 TYR A N 1
ATOM 2229 C CA . TYR A 1 274 ? 8.938 -36.303 16.358 1.00 56.06 274 TYR A CA 1
ATOM 2230 C C . TYR A 1 274 ? 7.500 -35.936 15.970 1.00 56.06 274 TYR A C 1
ATOM 2232 O O . TYR A 1 274 ? 6.672 -36.831 15.792 1.00 56.06 274 TYR A O 1
ATOM 2240 N N . THR A 1 275 ? 7.217 -34.644 15.808 1.00 55.12 275 THR A N 1
ATOM 2241 C CA . THR A 1 275 ? 5.937 -34.159 15.274 1.00 55.12 275 THR A CA 1
ATOM 2242 C C . THR A 1 275 ? 5.983 -34.220 13.749 1.00 55.12 275 THR A C 1
ATOM 2244 O O . THR A 1 275 ? 6.834 -33.587 13.123 1.00 55.12 275 THR A O 1
ATOM 2247 N N . VAL A 1 276 ? 5.089 -35.003 13.149 1.00 52.12 276 VAL A N 1
ATOM 2248 C CA . VAL A 1 276 ? 4.905 -35.074 11.694 1.00 52.12 276 VAL A CA 1
ATOM 2249 C C . VAL A 1 276 ? 3.547 -34.464 11.383 1.00 52.12 276 VAL A C 1
ATOM 2251 O O . VAL A 1 276 ? 2.541 -34.987 11.852 1.00 52.12 276 VAL A O 1
ATOM 2254 N N . VAL A 1 277 ? 3.531 -33.382 10.604 1.00 52.53 277 VAL A N 1
ATOM 2255 C CA . VAL A 1 277 ? 2.301 -32.775 10.078 1.00 52.53 277 VAL A CA 1
ATOM 2256 C C . VAL A 1 277 ? 2.113 -33.311 8.660 1.00 52.53 277 VAL A C 1
ATOM 2258 O O . VAL A 1 277 ? 3.000 -33.136 7.816 1.00 52.53 277 VAL A O 1
ATOM 2261 N N . VAL A 1 278 ? 1.020 -34.046 8.439 1.00 48.78 278 VAL A N 1
ATOM 2262 C CA . VAL A 1 278 ? 0.719 -34.763 7.185 1.00 48.78 278 VAL A CA 1
ATOM 2263 C C . VAL A 1 278 ? -0.326 -34.022 6.377 1.00 48.78 278 VAL A C 1
ATOM 2265 O O . VAL A 1 278 ? -1.402 -33.744 6.942 1.00 48.78 278 VAL A O 1
#

Foldseek 3Di:
DDDDPDDDDDDDPDPDDPDPDQLADDLLVVLLVVCLVVLLVCVVVVNVVVVLVVSLVLSCLQAPLPDHSPDDDDPVSNVVSHPPPPDCVNDDPVVNVSSVVSCVVVSVSSVVVSVVCNVVPHPDQPLCNVVVVVLPDDPDDQDDQDDLLRLQCPDPVRVVVLVVVLVVCCVVVVDDPVCSVVSSSVSSVVVLVVDDPVVNVVSVVVSVVVSVVSNVVVVCVVVDDQPPDPVSVVVCVVCVLVSCVVVQVVCCVSPVDGDWDFDDDDDPDPDDDGDTRD

Solvent-accessible surface area (backbone atoms only — not comparable to full-atom values): 17030 Å² total; per-residue (Å²): 139,82,86,76,80,78,81,78,86,76,90,64,100,64,82,75,76,76,70,83,79,68,85,58,56,72,68,62,34,53,55,57,59,72,46,45,66,63,48,42,54,27,54,75,68,73,45,48,78,75,43,52,63,54,55,51,52,59,48,48,27,29,40,56,82,88,57,56,73,90,54,86,74,62,65,69,43,42,74,67,43,60,37,77,79,75,55,80,84,82,48,53,74,68,55,50,51,51,49,51,53,48,49,65,59,46,52,58,51,56,51,50,60,51,58,74,42,45,82,76,65,48,77,72,79,55,89,58,55,63,59,52,52,65,75,72,50,68,96,66,74,83,78,72,75,70,55,67,32,59,45,43,44,70,31,85,89,42,23,63,64,41,47,56,58,40,54,53,47,40,69,74,67,68,57,56,78,93,47,48,68,59,51,46,42,49,49,18,39,52,53,57,69,70,49,56,70,68,61,45,54,49,54,52,52,50,54,50,51,52,38,52,51,49,44,52,53,53,48,49,69,72,63,64,68,75,62,87,50,72,68,51,46,52,52,52,56,69,50,37,52,76,64,43,48,65,53,37,53,47,48,23,75,76,68,78,45,91,60,72,56,84,60,84,75,84,63,92,52,103,78,66,76,81,64,74,49,116

Sequence (278 aa):
MAKKKMAQAAGDGTPKRPGPRGNFHGLRLKFLESKLPTFFDKVSARKTHNWWPVIHAEYWSRISWRVPLDQEVDSTMFDDASVPIEIDEDLSEEDKQMKTEVMKKVNPMVKTWFTNRKSKGVPKTSVWSTFLKQLVQPTGGVPKKRNIAQYYMVHTDYKAKVDTEFDHRVEEEDIPPSEHLKIRSYIAKKFFLQEDKETKERLEKENDLTHKKMVAAYEAAWKGLPPINPDGQDEALEELEELVQPLLDGFEAYTGVRFVLTGGRPPRQESSKYTVVV